Protein AF-0000000074710052 (afdb_homodimer)

Solvent-accessible surface area (backbone atoms only — not comparable to full-atom values): 16890 Å² total; per-residue (Å²): 136,83,82,76,74,74,72,73,71,73,63,73,69,76,45,70,65,58,57,48,50,53,53,49,50,52,52,34,51,54,24,40,43,52,44,39,46,54,31,47,77,71,67,27,59,35,70,26,56,68,52,35,51,52,55,58,68,70,61,66,94,43,67,52,36,36,39,37,41,51,82,60,94,60,57,70,69,56,48,53,48,50,52,51,46,52,52,49,26,54,57,65,60,34,35,31,34,27,27,72,33,33,57,46,50,38,60,52,50,66,59,62,92,83,61,78,74,62,28,52,24,39,36,35,39,74,70,59,49,90,38,85,46,42,30,57,36,49,49,52,26,55,65,57,78,60,41,78,46,89,56,126,137,84,81,73,74,73,71,73,70,73,65,74,67,77,43,72,65,57,56,48,49,52,53,48,50,52,52,34,52,54,25,42,44,52,44,40,47,53,30,48,78,70,67,30,59,35,70,26,57,66,52,35,50,52,54,57,69,71,61,65,93,42,67,52,36,34,40,35,39,50,81,62,94,59,55,70,68,56,47,53,47,50,52,51,46,51,50,48,27,54,56,67,58,33,36,30,34,27,28,70,34,33,58,48,50,37,59,52,50,67,59,62,90,86,60,79,75,62,26,50,25,39,35,34,38,75,70,60,50,89,38,83,44,43,29,56,35,49,47,51,27,52,66,58,79,58,38,77,46,89,55,125

Secondary structure (DSSP, 8-state):
---------------HHHHHHHHHHHHHHHHHHHHHHHHHHHT-EEESHHHHHHHHHHT-TTEEEEEEESS--S-HHHHHHHHHHHHHHHHTT--EEEES-HHHHHHHTT--TTS-SS--EEEEES--TTSTTHHHHHHHHH-SPPPEE---/---------------HHHHHHHHHHHHHHHHHHHHHHHHHHHT-EEESHHHHHHHHHHT-TTEEEEEEESS--S-HHHHHHHHHHHHHHHHTT--EEEES-HHHHHHHTT--TTS-SSP-EEEEES--TTSTTHHHHHHHHH-SPPPEE---

Foldseek 3Di:
DDPPPPPPPVVVCCDPVVVVVVVLVVLLVVQVLVLLAVLLVVVFKQFALVSLLVVVVVVDPFWAEKEFEDPDPDDPVRVVSSVVSVVSCVVVVRFYDYDHDQCVVVVSNVDDPPDDPRTGMMTGGHDDCVDPPNVSNSCVRNPDDDDDDDDD/DDPPPPPPCVVVCCDPVVVVVVVLVVLLVVQVLVLLAVLLVVVFKQFALVSLLVVVVVVDPFWAEKEFEDPDPDDPVRVVSSVVSVVSCVVVVRFYDYDHDQCVVVVSNVDDDPDDPRTGMMTGGHDDCVDPPNVSNSCVRNPDDDDDDDDD

Structure (mmCIF, N/CA/C/O backbone):
data_AF-0000000074710052-model_v1
#
loop_
_entity.id
_entity.type
_entity.pdbx_description
1 polymer 'Growth arrest and DNA damage-inducible protein GADD45 alpha'
#
loop_
_atom_site.group_PDB
_atom_site.id
_atom_site.type_symbol
_atom_site.label_atom_id
_atom_site.label_alt_id
_atom_site.label_comp_id
_atom_site.label_asym_id
_atom_site.label_entity_id
_atom_site.label_seq_id
_atom_site.pdbx_PDB_ins_code
_atom_site.Cartn_x
_atom_site.Cartn_y
_atom_site.Cartn_z
_atom_site.occupancy
_atom_site.B_iso_or_equiv
_atom_site.auth_seq_id
_atom_site.auth_comp_id
_atom_site.auth_asym_id
_atom_site.auth_atom_id
_atom_site.pdbx_PDB_model_num
ATOM 1 N N . MET A 1 1 ? 61.094 -22.219 17.906 1 23.53 1 MET A N 1
ATOM 2 C CA . MET A 1 1 ? 60.344 -20.969 17.984 1 23.53 1 MET A CA 1
ATOM 3 C C . MET A 1 1 ? 59.031 -21.062 17.219 1 23.53 1 MET A C 1
ATOM 5 O O . MET A 1 1 ? 59.031 -21.078 15.984 1 23.53 1 MET A O 1
ATOM 9 N N . THR A 1 2 ? 58 -21.75 17.703 1 33.03 2 THR A N 1
ATOM 10 C CA . THR A 1 2 ? 56.75 -22.297 17.141 1 33.03 2 THR A CA 1
ATOM 11 C C . THR A 1 2 ? 55.781 -21.188 16.75 1 33.03 2 THR A C 1
ATOM 13 O O . THR A 1 2 ? 55.531 -20.266 17.531 1 33.03 2 THR A O 1
ATOM 16 N N . HIS A 1 3 ? 55.75 -20.719 15.453 1 35.84 3 HIS A N 1
ATOM 17 C CA . HIS A 1 3 ? 54.875 -19.75 14.805 1 35.84 3 HIS A CA 1
ATOM 18 C C . HIS A 1 3 ? 53.406 -20 15.141 1 35.84 3 HIS A C 1
ATOM 20 O O . HIS A 1 3 ? 52.812 -20.984 14.68 1 35.84 3 HIS A O 1
ATOM 26 N N . ASP A 1 4 ? 52.938 -19.734 16.328 1 34.03 4 ASP A N 1
ATOM 27 C CA . ASP A 1 4 ? 51.562 -19.797 16.766 1 34.03 4 ASP A CA 1
ATOM 28 C C . ASP A 1 4 ? 50.656 -18.875 15.938 1 34.03 4 ASP A C 1
ATOM 30 O O . ASP A 1 4 ? 50.844 -17.641 15.961 1 34.03 4 ASP A O 1
ATOM 34 N N . GLN A 1 5 ? 50.406 -19.203 14.641 1 33.12 5 GLN A N 1
ATOM 35 C CA . GLN A 1 5 ? 49.375 -18.547 13.836 1 33.12 5 GLN A CA 1
ATOM 36 C C . GLN A 1 5 ? 48.062 -18.391 14.633 1 33.12 5 GLN A C 1
ATOM 38 O O . GLN A 1 5 ? 47.469 -19.375 15.039 1 33.12 5 GLN A O 1
ATOM 43 N N . THR A 1 6 ? 48 -17.406 15.516 1 35.12 6 THR A N 1
ATOM 44 C CA . THR A 1 6 ? 46.719 -16.953 16.078 1 35.12 6 THR A CA 1
ATOM 45 C C . THR A 1 6 ? 45.656 -16.828 14.992 1 35.12 6 THR A C 1
ATOM 47 O O . THR A 1 6 ? 45.781 -16.016 14.078 1 35.12 6 THR A O 1
ATOM 50 N N . ILE A 1 7 ? 45.156 -17.922 14.438 1 34.41 7 ILE A N 1
ATOM 51 C CA . ILE A 1 7 ? 43.906 -17.859 13.664 1 34.41 7 ILE A CA 1
ATOM 52 C C . ILE A 1 7 ? 42.906 -16.953 14.359 1 34.41 7 ILE A C 1
ATOM 54 O O . ILE A 1 7 ? 42.531 -17.188 15.508 1 34.41 7 ILE A O 1
ATOM 58 N N . GLU A 1 8 ? 43.094 -15.602 14.312 1 33.41 8 GLU A N 1
ATOM 59 C CA . GLU A 1 8 ? 42 -14.695 14.625 1 33.41 8 GLU A CA 1
ATOM 60 C C . GLU A 1 8 ? 40.688 -15.211 14.062 1 33.41 8 GLU A C 1
ATOM 62 O O . GLU A 1 8 ? 40.594 -15.5 12.867 1 33.41 8 GLU A O 1
ATOM 67 N N . ASN A 1 9 ? 40.125 -16.141 14.734 1 34.16 9 ASN A N 1
ATOM 68 C CA . ASN A 1 9 ? 38.781 -16.609 14.492 1 34.16 9 ASN A CA 1
ATOM 69 C C . ASN A 1 9 ? 37.844 -15.469 14.07 1 34.16 9 ASN A C 1
ATOM 71 O O . ASN A 1 9 ? 37.562 -14.578 14.867 1 34.16 9 ASN A O 1
ATOM 75 N N . GLU A 1 10 ? 38.094 -14.805 12.961 1 34.81 10 GLU A N 1
ATOM 76 C CA . GLU A 1 10 ? 36.969 -14.055 12.406 1 34.81 10 GLU A CA 1
ATOM 77 C C . GLU A 1 10 ? 35.656 -14.758 12.688 1 34.81 10 GLU A C 1
ATOM 79 O O . GLU A 1 10 ? 35.344 -15.781 12.07 1 34.81 10 GLU A O 1
ATOM 84 N N . THR A 1 11 ? 35.438 -15.07 13.867 1 37.38 11 THR A N 1
ATOM 85 C CA . THR A 1 11 ? 34.062 -15.477 14.203 1 37.38 11 THR A CA 1
ATOM 86 C C . THR A 1 11 ? 33.062 -14.648 13.438 1 37.38 11 THR A C 1
ATOM 88 O O . THR A 1 11 ? 33.062 -13.422 13.508 1 37.38 11 THR A O 1
ATOM 91 N N . GLU A 1 12 ? 32.844 -14.953 12.18 1 36.66 12 GLU A N 1
ATOM 92 C CA . GLU A 1 12 ? 31.688 -14.391 11.461 1 36.66 12 GLU A CA 1
ATOM 93 C C . GLU A 1 12 ? 30.531 -14.086 12.398 1 36.66 12 GLU A C 1
ATOM 95 O O . GLU A 1 12 ? 29.984 -14.992 13.023 1 36.66 12 GLU A O 1
ATOM 100 N N . GLU A 1 13 ? 30.625 -13.227 13.328 1 35.69 13 GLU A N 1
ATOM 101 C CA . GLU A 1 13 ? 29.469 -12.695 14.047 1 35.69 13 GLU A CA 1
ATOM 102 C C . GLU A 1 13 ? 28.219 -12.711 13.172 1 35.69 13 GLU A C 1
ATOM 104 O O . GLU A 1 13 ? 28.125 -11.945 12.203 1 35.69 13 GLU A O 1
ATOM 109 N N . PHE A 1 14 ? 27.844 -13.812 12.578 1 40.88 14 PHE A N 1
ATOM 110 C CA . PHE A 1 14 ? 26.453 -13.93 12.133 1 40.88 14 PHE A CA 1
ATOM 111 C C . PHE A 1 14 ? 25.562 -12.938 12.867 1 40.88 14 PHE A C 1
ATOM 113 O O . PHE A 1 14 ? 25.312 -13.094 14.062 1 40.88 14 PHE A O 1
ATOM 120 N N . HIS A 1 15 ? 25.766 -11.695 12.766 1 47.53 15 HIS A N 1
ATOM 121 C CA . HIS A 1 15 ? 25.203 -10.531 13.438 1 47.53 15 HIS A CA 1
ATOM 122 C C . HIS A 1 15 ? 23.703 -10.68 13.633 1 47.53 15 HIS A C 1
ATOM 124 O O . HIS A 1 15 ? 23.016 -11.312 12.812 1 47.53 15 HIS A O 1
ATOM 130 N N . GLY A 1 16 ? 23.25 -10.719 14.875 1 47.94 16 GLY A N 1
ATOM 131 C CA . GLY A 1 16 ? 21.906 -10.773 15.438 1 47.94 16 GLY A CA 1
ATOM 132 C C . GLY A 1 16 ? 20.844 -10.25 14.492 1 47.94 16 GLY A C 1
ATOM 133 O O . GLY A 1 16 ? 19.734 -10.789 14.445 1 47.94 16 GLY A O 1
ATOM 134 N N . GLU A 1 17 ? 21.188 -9.328 13.672 1 55.78 17 GLU A N 1
ATOM 135 C CA . GLU A 1 17 ? 20.234 -8.742 12.727 1 55.78 17 GLU A CA 1
ATOM 136 C C . GLU A 1 17 ? 20 -9.664 11.539 1 55.78 17 GLU A C 1
ATOM 138 O O . GLU A 1 17 ? 18.875 -9.789 11.062 1 55.78 17 GLU A O 1
ATOM 143 N N . GLU A 1 18 ? 21.109 -10.352 11.141 1 62 18 GLU A N 1
ATOM 144 C CA . GLU A 1 18 ? 20.969 -11.25 9.992 1 62 18 GLU A CA 1
ATOM 145 C C . GLU A 1 18 ? 20.156 -12.492 10.359 1 62 18 GLU A C 1
ATOM 147 O O . GLU A 1 18 ? 19.328 -12.945 9.578 1 62 18 GLU A O 1
ATOM 152 N N . MET A 1 19 ? 20.484 -13.055 11.516 1 67.12 19 MET A N 1
ATOM 153 C CA . MET A 1 19 ? 19.719 -14.211 11.977 1 67.12 19 MET A CA 1
ATOM 154 C C . MET A 1 19 ? 18.25 -13.836 12.203 1 67.12 19 MET A C 1
ATOM 156 O O . MET A 1 19 ? 17.359 -14.617 11.891 1 67.12 19 MET A O 1
ATOM 160 N N . GLY A 1 20 ? 18.047 -12.602 12.648 1 69.06 20 GLY A N 1
ATOM 161 C CA . GLY A 1 20 ? 16.688 -12.109 12.828 1 69.06 20 GLY A CA 1
ATOM 162 C C . GLY A 1 20 ? 15.922 -11.992 11.516 1 69.06 20 GLY A C 1
ATOM 163 O O . GLY A 1 20 ? 14.758 -12.383 11.438 1 69.06 20 GLY A O 1
ATOM 164 N N . ASP A 1 21 ? 16.672 -11.586 10.539 1 77.5 21 ASP A N 1
ATOM 165 C CA . ASP A 1 21 ? 16.062 -11.445 9.227 1 77.5 21 ASP A CA 1
ATOM 166 C C . ASP A 1 21 ? 15.727 -12.805 8.625 1 77.5 21 ASP A C 1
ATOM 168 O O . ASP A 1 21 ? 14.656 -12.992 8.039 1 77.5 21 ASP A O 1
ATOM 172 N N . MET A 1 22 ? 16.641 -13.805 8.82 1 81.38 22 MET A N 1
ATOM 173 C CA . MET A 1 22 ? 16.406 -15.141 8.281 1 81.38 22 MET A CA 1
ATOM 174 C C . MET A 1 22 ? 15.211 -15.797 8.961 1 81.38 22 MET A C 1
ATOM 176 O O . MET A 1 22 ? 14.359 -16.391 8.289 1 81.38 22 MET A O 1
ATOM 180 N N . VAL A 1 23 ? 15.125 -15.672 10.25 1 85.25 23 VAL A N 1
ATOM 181 C CA . VAL A 1 23 ? 14.023 -16.25 11.016 1 85.25 23 VAL A CA 1
ATOM 182 C C . VAL A 1 23 ? 12.703 -15.609 10.586 1 85.25 23 VAL A C 1
ATOM 184 O O . VAL A 1 23 ? 11.695 -16.297 10.43 1 85.25 23 VAL A O 1
ATOM 187 N N . GLN A 1 24 ? 12.719 -14.344 10.398 1 84.19 24 GLN A N 1
ATOM 188 C CA . GLN A 1 24 ? 11.523 -13.625 9.977 1 84.19 24 GLN A CA 1
ATOM 189 C C . GLN A 1 24 ? 11.07 -14.086 8.594 1 84.19 24 GLN A C 1
ATOM 191 O O . GLN A 1 24 ? 9.875 -14.273 8.352 1 84.19 24 GLN A O 1
ATOM 196 N N . ARG A 1 25 ? 12.016 -14.266 7.758 1 89.69 25 ARG A N 1
ATOM 197 C CA . ARG A 1 25 ? 11.672 -14.688 6.402 1 89.69 25 ARG A CA 1
ATOM 198 C C . ARG A 1 25 ? 11.094 -16.094 6.395 1 89.69 25 ARG A C 1
ATOM 200 O O . ARG A 1 25 ? 10.18 -16.391 5.621 1 89.69 25 ARG A O 1
ATOM 207 N N . LEU A 1 26 ? 11.609 -16.938 7.223 1 89.5 26 LEU A N 1
ATOM 208 C CA . LEU A 1 26 ? 11.062 -18.297 7.336 1 89.5 26 LEU A CA 1
ATOM 209 C C . LEU A 1 26 ? 9.633 -18.25 7.879 1 89.5 26 LEU A C 1
ATOM 211 O O . LEU A 1 26 ? 8.773 -19 7.422 1 89.5 26 LEU A O 1
ATOM 215 N N . LYS A 1 27 ? 9.438 -17.422 8.836 1 91.38 27 LYS A N 1
ATOM 216 C CA . LYS A 1 27 ? 8.102 -17.25 9.391 1 91.38 27 LYS A CA 1
ATOM 217 C C . LYS A 1 27 ? 7.125 -16.766 8.32 1 91.38 27 LYS A C 1
ATOM 219 O O . LYS A 1 27 ? 6 -17.266 8.234 1 91.38 27 LYS A O 1
ATOM 224 N N . VAL A 1 28 ? 7.582 -15.859 7.465 1 94.12 28 VAL A N 1
ATOM 225 C CA . VAL A 1 28 ? 6.742 -15.312 6.406 1 94.12 28 VAL A CA 1
ATOM 226 C C . VAL A 1 28 ? 6.414 -16.406 5.391 1 94.12 28 VAL A C 1
ATOM 228 O O . VAL A 1 28 ? 5.27 -16.516 4.941 1 94.12 28 VAL A O 1
ATOM 231 N N . ARG A 1 29 ? 7.383 -17.203 5.082 1 94.88 29 ARG A N 1
ATOM 232 C CA . ARG A 1 29 ? 7.172 -18.281 4.129 1 94.88 29 ARG A CA 1
ATOM 233 C C . ARG A 1 29 ? 6.102 -19.25 4.629 1 94.88 29 ARG A C 1
ATOM 235 O O . ARG A 1 29 ? 5.227 -19.656 3.865 1 94.88 29 ARG A O 1
ATOM 242 N N . ARG A 1 30 ? 6.18 -19.594 5.859 1 94.81 30 ARG A N 1
ATOM 243 C CA . ARG A 1 30 ? 5.199 -20.5 6.453 1 94.81 30 ARG A CA 1
ATOM 244 C C . ARG A 1 30 ? 3.814 -19.859 6.477 1 94.81 30 ARG A C 1
ATOM 246 O O . ARG A 1 30 ? 2.822 -20.516 6.141 1 94.81 30 ARG A O 1
ATOM 253 N N . ALA A 1 31 ? 3.781 -18.625 6.914 1 95.75 31 ALA A N 1
ATOM 254 C CA . ALA A 1 31 ? 2.518 -17.891 6.934 1 95.75 31 ALA A CA 1
ATOM 255 C C . ALA A 1 31 ? 1.911 -17.812 5.535 1 95.75 31 ALA A C 1
ATOM 257 O O . ALA A 1 31 ? 0.706 -18 5.363 1 95.75 31 ALA A O 1
ATOM 258 N N . LEU A 1 32 ? 2.793 -17.516 4.59 1 97.06 32 LEU A N 1
ATOM 259 C CA . LEU A 1 32 ? 2.34 -17.422 3.205 1 97.06 32 LEU A CA 1
ATOM 260 C C . LEU A 1 32 ? 1.748 -18.734 2.727 1 97.06 32 LEU A C 1
ATOM 262 O O . LEU A 1 32 ? 0.698 -18.75 2.08 1 97.06 32 LEU A O 1
ATOM 266 N N . GLN A 1 33 ? 2.377 -19.797 3.068 1 96.62 33 GLN A N 1
ATOM 267 C CA . GLN A 1 33 ? 1.869 -21.109 2.689 1 96.62 33 GLN A CA 1
ATOM 268 C C . GLN A 1 33 ? 0.472 -21.344 3.258 1 96.62 33 GLN A C 1
ATOM 270 O O . GLN A 1 33 ? -0.41 -21.859 2.561 1 96.62 33 GLN A O 1
ATOM 275 N N . GLU A 1 34 ? 0.309 -21.016 4.469 1 96.25 34 GLU A N 1
ATOM 276 C CA . GLU A 1 34 ? -0.994 -21.172 5.105 1 96.25 34 GLU A CA 1
ATOM 277 C C . GLU A 1 34 ? -2.043 -20.281 4.449 1 96.25 34 GLU A C 1
ATOM 279 O O . GLU A 1 34 ? -3.17 -20.719 4.203 1 96.25 34 GLU A O 1
ATOM 284 N N . VAL A 1 35 ? -1.667 -19.062 4.109 1 96.25 35 VAL A N 1
ATOM 285 C CA . VAL A 1 35 ? -2.582 -18.125 3.471 1 96.25 35 VAL A CA 1
ATOM 286 C C . VAL A 1 35 ? -3.018 -18.672 2.113 1 96.25 35 VAL A C 1
ATOM 288 O O . VAL A 1 35 ? -4.207 -18.656 1.783 1 96.25 35 VAL A O 1
ATOM 291 N N . LEU A 1 36 ? -2.041 -19.125 1.357 1 96.38 36 LEU A N 1
ATOM 292 C CA . LEU A 1 36 ? -2.352 -19.672 0.04 1 96.38 36 LEU A CA 1
ATOM 293 C C . LEU A 1 36 ? -3.27 -20.891 0.156 1 96.38 36 LEU A C 1
ATOM 295 O O . LEU A 1 36 ? -4.219 -21.031 -0.62 1 96.38 36 LEU A O 1
ATOM 299 N N . HIS A 1 37 ? -3.01 -21.719 1.112 1 95.44 37 HIS A N 1
ATOM 300 C CA . HIS A 1 37 ? -3.834 -22.891 1.331 1 95.44 37 HIS A CA 1
ATOM 301 C C . HIS A 1 37 ? -5.273 -22.516 1.649 1 95.44 37 HIS A C 1
ATOM 303 O O . HIS A 1 37 ? -6.207 -23 1.013 1 95.44 37 HIS A O 1
ATOM 309 N N . GLN A 1 38 ? -5.488 -21.672 2.58 1 94.12 38 GLN A N 1
ATOM 310 C CA . GLN A 1 38 ? -6.82 -21.234 2.988 1 94.12 38 GLN A CA 1
ATOM 311 C C . GLN A 1 38 ? -7.543 -20.531 1.842 1 94.12 38 GLN A C 1
ATOM 313 O O . GLN A 1 38 ? -8.734 -20.75 1.628 1 94.12 38 GLN A O 1
ATOM 318 N N . SER A 1 39 ? -6.816 -19.641 1.154 1 94.5 39 SER A N 1
ATOM 319 C CA . SER A 1 39 ? -7.418 -18.922 0.044 1 94.5 39 SER A CA 1
ATOM 320 C C . SER A 1 39 ? -7.844 -19.859 -1.075 1 94.5 39 SER A C 1
ATOM 322 O O . SER A 1 39 ? -8.875 -19.641 -1.719 1 94.5 39 SER A O 1
ATOM 324 N N . GLN A 1 40 ? -7.012 -20.844 -1.247 1 92.69 40 GLN A N 1
ATOM 325 C CA . GLN A 1 40 ? -7.371 -21.859 -2.24 1 92.69 40 GLN A CA 1
ATOM 326 C C . GLN A 1 40 ? -8.672 -22.562 -1.869 1 92.69 40 GLN A C 1
ATOM 328 O O . GLN A 1 40 ? -9.547 -22.734 -2.717 1 92.69 40 GLN A O 1
ATOM 333 N N . LEU A 1 41 ? -8.852 -22.969 -0.643 1 93.06 41 LEU A N 1
ATOM 334 C CA . LEU A 1 41 ? -10.047 -23.656 -0.153 1 93.06 41 LEU A CA 1
ATOM 335 C C . LEU A 1 41 ? -11.281 -22.766 -0.331 1 93.06 41 LEU A C 1
ATOM 337 O O . LEU A 1 41 ? -12.383 -23.281 -0.588 1 93.06 41 LEU A O 1
ATOM 341 N N . GLN A 1 42 ? -11.109 -21.547 -0.274 1 94.5 42 GLN A N 1
ATOM 342 C CA . GLN A 1 42 ? -12.219 -20.609 -0.333 1 94.5 42 GLN A CA 1
ATOM 343 C C . GLN A 1 42 ? -12.469 -20.125 -1.764 1 94.5 42 GLN A C 1
ATOM 345 O O . GLN A 1 42 ? -13.438 -19.422 -2.031 1 94.5 42 GLN A O 1
ATOM 350 N N . GLY A 1 43 ? -11.609 -20.391 -2.719 1 93.56 43 GLY A N 1
ATOM 351 C CA . GLY A 1 43 ? -11.727 -19.953 -4.102 1 93.56 43 GLY A CA 1
ATOM 352 C C . GLY A 1 43 ? -11.258 -18.516 -4.312 1 93.56 43 GLY A C 1
ATOM 353 O O . GLY A 1 43 ? -11.734 -17.844 -5.223 1 93.56 43 GLY A O 1
ATOM 354 N N . ASN A 1 44 ? -10.32 -18.031 -3.516 1 95.88 44 ASN A N 1
ATOM 355 C CA . ASN A 1 44 ? -9.875 -16.641 -3.547 1 95.88 44 ASN A CA 1
ATOM 356 C C . ASN A 1 44 ? -8.5 -16.516 -4.188 1 95.88 44 ASN A C 1
ATOM 358 O O . ASN A 1 44 ? -7.789 -15.531 -3.951 1 95.88 44 ASN A O 1
ATOM 362 N N . LEU A 1 45 ? -8.117 -17.484 -5.008 1 95.5 45 LEU A N 1
ATOM 363 C CA . LEU A 1 45 ? -6.852 -17.406 -5.727 1 95.5 45 LEU A CA 1
ATOM 364 C C . LEU A 1 45 ? -7.086 -17.156 -7.215 1 95.5 45 LEU A C 1
ATOM 366 O O . LEU A 1 45 ? -8 -17.734 -7.805 1 95.5 45 LEU A O 1
ATOM 370 N N . VAL A 1 46 ? -6.336 -16.297 -7.785 1 95.31 46 VAL A N 1
ATOM 371 C CA . VAL A 1 46 ? -6.223 -16.141 -9.234 1 95.31 46 VAL A CA 1
ATOM 372 C C . VAL A 1 46 ? -4.836 -16.562 -9.695 1 95.31 46 VAL A C 1
ATOM 374 O O . VAL A 1 46 ? -3.826 -16 -9.273 1 95.31 46 VAL A O 1
ATOM 377 N N . LEU A 1 47 ? -4.801 -17.547 -10.547 1 95.31 47 LEU A N 1
ATOM 378 C CA . LEU A 1 47 ? -3.529 -18.172 -10.906 1 95.31 47 LEU A CA 1
ATOM 379 C C . LEU A 1 47 ?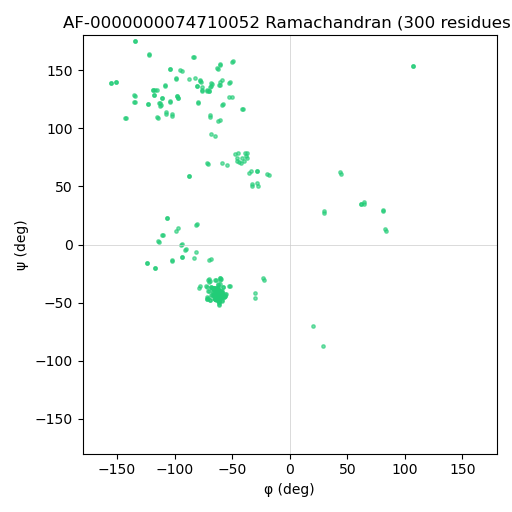 -3.166 -17.859 -12.352 1 95.31 47 LEU A C 1
ATOM 381 O O . LEU A 1 47 ? -3.965 -18.094 -13.266 1 95.31 47 LEU A O 1
ATOM 385 N N . GLY A 1 48 ? -1.916 -17.297 -12.531 1 94.19 48 GLY A N 1
ATOM 386 C CA . GLY A 1 48 ? -1.408 -17.078 -13.875 1 94.19 48 GLY A CA 1
ATOM 387 C C . GLY A 1 48 ? -1.394 -15.617 -14.281 1 94.19 48 GLY A C 1
ATOM 388 O O . GLY A 1 48 ? -2.242 -14.844 -13.836 1 94.19 48 GLY A O 1
ATOM 389 N N . VAL A 1 49 ? -0.518 -15.32 -15.156 1 94.25 49 VAL A N 1
ATOM 390 C CA . VAL A 1 49 ? -0.291 -13.938 -15.578 1 94.25 49 VAL A CA 1
ATOM 391 C C . VAL A 1 49 ? -1.508 -13.422 -16.344 1 94.25 49 VAL A C 1
ATOM 393 O O . VAL A 1 49 ? -1.99 -12.32 -16.078 1 94.25 49 VAL A O 1
ATOM 396 N N . HIS A 1 50 ? -2.033 -14.227 -17.203 1 93.62 50 HIS A N 1
ATOM 397 C CA . HIS A 1 50 ? -3.16 -13.781 -18.016 1 93.62 50 HIS A CA 1
ATOM 398 C C . HIS A 1 50 ? -4.434 -13.672 -17.188 1 93.62 50 HIS A C 1
ATOM 400 O O . HIS A 1 50 ? -5.164 -12.68 -17.297 1 93.62 50 HIS A O 1
ATOM 406 N N . GLU A 1 51 ? -4.715 -14.641 -16.422 1 94.44 51 GLU A N 1
ATOM 407 C CA . GLU A 1 51 ? -5.867 -14.617 -15.523 1 94.44 51 GLU A CA 1
ATOM 408 C C . GLU A 1 51 ? -5.781 -13.438 -14.555 1 94.44 51 GLU A C 1
ATOM 410 O O . GLU A 1 51 ? -6.781 -12.766 -14.305 1 94.44 51 GLU A O 1
ATOM 415 N N . ALA A 1 52 ? -4.566 -13.219 -14.031 1 96.19 52 ALA A N 1
ATOM 416 C CA . ALA A 1 52 ? -4.344 -12.102 -13.109 1 96.19 52 ALA A CA 1
ATOM 417 C C . ALA A 1 52 ? -4.621 -10.766 -13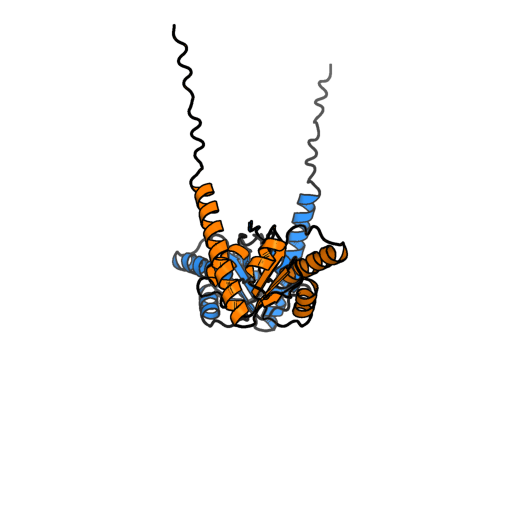.789 1 96.19 52 ALA A C 1
ATOM 419 O O . ALA A 1 52 ? -5.324 -9.914 -13.242 1 96.19 52 ALA A O 1
ATOM 420 N N . ALA A 1 53 ? -4.039 -10.578 -15 1 94.69 53 ALA A N 1
ATOM 421 C CA . ALA A 1 53 ? -4.262 -9.352 -15.758 1 94.69 53 ALA A CA 1
ATOM 422 C C . ALA A 1 53 ? -5.75 -9.109 -15.984 1 94.69 53 ALA A C 1
ATOM 424 O O . ALA A 1 53 ? -6.234 -7.988 -15.812 1 94.69 53 ALA A O 1
ATOM 425 N N . ASN A 1 54 ? -6.488 -10.102 -16.312 1 95.06 54 ASN A N 1
ATOM 426 C CA . ASN A 1 54 ? -7.93 -9.992 -16.516 1 95.06 54 ASN A CA 1
ATOM 427 C C . ASN A 1 54 ? -8.648 -9.602 -15.227 1 95.06 54 ASN A C 1
ATOM 429 O O . ASN A 1 54 ? -9.539 -8.758 -15.242 1 95.06 54 ASN A O 1
ATOM 433 N N . GLU A 1 55 ? -8.289 -10.281 -14.195 1 95.31 55 GLU A N 1
ATOM 434 C CA . GLU A 1 55 ? -8.891 -10.008 -12.898 1 95.31 55 GLU A CA 1
ATOM 435 C C . GLU A 1 55 ? -8.695 -8.547 -12.5 1 95.31 55 GLU A C 1
ATOM 437 O O . GLU A 1 55 ? -9.633 -7.891 -12.039 1 95.31 55 GLU A O 1
ATOM 442 N N . LEU A 1 56 ? -7.504 -8.047 -12.68 1 92.81 56 LEU A N 1
ATOM 443 C CA . LEU A 1 56 ? -7.188 -6.664 -12.336 1 92.81 56 LEU A CA 1
ATOM 444 C C . LEU A 1 56 ? -7.957 -5.691 -13.219 1 92.81 56 LEU A C 1
ATOM 446 O O . LEU A 1 56 ? -8.414 -4.648 -12.75 1 92.81 56 LEU A O 1
ATOM 450 N N . ALA A 1 57 ? -8.086 -6.035 -14.375 1 89.62 57 ALA A N 1
ATOM 451 C CA . ALA A 1 57 ? -8.781 -5.191 -15.336 1 89.62 57 ALA A CA 1
ATOM 452 C C . ALA A 1 57 ? -10.258 -5.035 -14.961 1 89.62 57 ALA A C 1
ATOM 454 O O . ALA A 1 57 ? -10.891 -4.039 -15.312 1 89.62 57 ALA A O 1
ATOM 455 N N . VAL A 1 58 ? -10.812 -6.102 -14.312 1 89.56 58 VAL A N 1
ATOM 456 C CA . VAL A 1 58 ? -12.203 -6.039 -13.875 1 89.56 58 VAL A CA 1
ATOM 457 C C . VAL A 1 58 ? -12.383 -4.883 -12.891 1 89.56 58 VAL A C 1
ATOM 459 O O . VAL A 1 58 ? -13.445 -4.254 -12.852 1 89.56 58 VAL A O 1
ATOM 462 N N . GLY A 1 59 ? -11.406 -4.516 -12.156 1 78.69 59 GLY A N 1
ATOM 463 C CA . GLY A 1 59 ? -11.414 -3.324 -11.328 1 78.69 59 GLY A CA 1
ATOM 464 C C . GLY A 1 59 ? -12.078 -3.539 -9.984 1 78.69 59 GLY A C 1
ATOM 465 O O . GLY A 1 59 ? -12.5 -2.578 -9.328 1 78.69 59 GLY A O 1
ATOM 466 N N . GLU A 1 60 ? -12.328 -4.738 -9.656 1 79.25 60 GLU A N 1
ATOM 467 C CA . GLU A 1 60 ? -12.859 -5.004 -8.32 1 79.25 60 GLU A CA 1
ATOM 468 C C . GLU A 1 60 ? -11.805 -4.73 -7.25 1 79.25 60 GLU A C 1
ATOM 470 O O . GLU A 1 60 ? -10.625 -5.02 -7.441 1 79.25 60 GLU A O 1
ATOM 475 N N . ASP A 1 61 ? -12.211 -4.094 -6.199 1 79.12 61 ASP A N 1
ATOM 476 C CA . ASP A 1 61 ? -11.297 -3.82 -5.094 1 79.12 61 ASP A CA 1
ATOM 477 C C . ASP A 1 61 ? -11.281 -4.977 -4.098 1 79.12 61 ASP A C 1
ATOM 479 O O . ASP A 1 61 ? -11.648 -4.809 -2.934 1 79.12 61 ASP A O 1
ATOM 483 N N . ALA A 1 62 ? -10.938 -6.09 -4.621 1 87.5 62 ALA A N 1
ATOM 484 C CA . ALA A 1 62 ? -10.953 -7.285 -3.781 1 87.5 62 ALA A CA 1
ATOM 485 C C . ALA A 1 62 ? -9.555 -7.871 -3.637 1 87.5 62 ALA A C 1
ATOM 487 O O . ALA A 1 62 ? -9.305 -8.68 -2.74 1 87.5 62 ALA A O 1
ATOM 488 N N . ILE A 1 63 ? -8.656 -7.512 -4.566 1 92.88 63 ILE A N 1
ATOM 489 C CA . ILE A 1 63 ? -7.297 -8.047 -4.551 1 92.88 63 ILE A CA 1
ATOM 490 C C . ILE A 1 63 ? -6.512 -7.438 -3.393 1 92.88 63 ILE A C 1
ATOM 492 O O . ILE A 1 63 ? -6.52 -6.223 -3.201 1 92.88 63 ILE A O 1
ATOM 496 N N . ARG A 1 64 ? -5.816 -8.344 -2.625 1 90.38 64 ARG A N 1
ATOM 497 C CA . ARG A 1 64 ? -5.168 -7.875 -1.405 1 90.38 64 ARG A CA 1
ATOM 498 C C . ARG A 1 64 ? -3.68 -8.203 -1.416 1 90.38 64 ARG A C 1
ATOM 500 O O . ARG A 1 64 ? -2.912 -7.645 -0.627 1 90.38 64 ARG A O 1
ATOM 507 N N . LEU A 1 65 ? -3.281 -9.07 -2.273 1 94.12 65 LEU A N 1
ATOM 508 C CA . LEU A 1 65 ? -1.888 -9.492 -2.348 1 94.12 65 LEU A CA 1
ATOM 509 C C . LEU A 1 65 ? -1.548 -10 -3.746 1 94.12 65 LEU A C 1
ATOM 511 O O . LEU A 1 65 ? -2.332 -10.734 -4.352 1 94.12 65 LEU A O 1
ATOM 515 N N . CYS A 1 66 ? -0.417 -9.648 -4.195 1 97 66 CYS A N 1
ATOM 516 C CA . CYS A 1 66 ? 0.12 -10.125 -5.465 1 97 66 CYS A CA 1
ATOM 517 C C . CYS A 1 66 ? 1.472 -10.805 -5.266 1 97 66 CYS A C 1
ATOM 519 O O . CYS A 1 66 ? 2.396 -10.203 -4.715 1 97 66 CYS A O 1
ATOM 521 N N . LEU A 1 67 ? 1.561 -12.039 -5.645 1 97.56 67 LEU A N 1
ATOM 522 C CA . LEU A 1 67 ? 2.846 -12.719 -5.766 1 97.56 67 LEU A CA 1
ATOM 523 C C . LEU A 1 67 ? 3.334 -12.703 -7.211 1 97.56 67 LEU A C 1
ATOM 525 O O . LEU A 1 67 ? 2.621 -13.148 -8.117 1 97.56 67 LEU A O 1
ATOM 529 N N . LEU A 1 68 ? 4.535 -12.227 -7.418 1 96.38 68 LEU A N 1
ATOM 530 C CA . LEU A 1 68 ? 5.059 -12.039 -8.766 1 96.38 68 LEU A CA 1
ATOM 531 C C . LEU A 1 68 ? 6.488 -12.555 -8.867 1 96.38 68 LEU A C 1
ATOM 533 O O . LEU A 1 68 ? 7.344 -12.203 -8.055 1 96.38 68 LEU A O 1
ATOM 537 N N . VAL A 1 69 ? 6.742 -13.375 -9.828 1 95.19 69 VAL A N 1
ATOM 538 C CA . VAL A 1 69 ? 8.086 -13.906 -10.023 1 95.19 69 VAL A CA 1
ATOM 539 C C . VAL A 1 69 ? 9.016 -12.797 -10.508 1 95.19 69 VAL A C 1
ATOM 541 O O . VAL A 1 69 ? 8.672 -12.039 -11.414 1 95.19 69 VAL A O 1
ATOM 544 N N . GLU A 1 70 ? 10.062 -12.82 -9.82 1 90.19 70 GLU A N 1
ATOM 545 C CA . GLU A 1 70 ? 11.078 -11.844 -10.219 1 90.19 70 GLU A CA 1
ATOM 546 C C . GLU A 1 70 ? 11.812 -12.297 -11.477 1 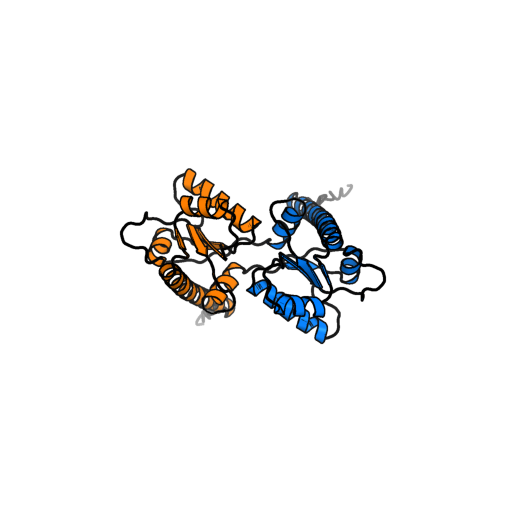90.19 70 GLU A C 1
ATOM 548 O O . GLU A 1 70 ? 12.258 -13.445 -11.562 1 90.19 70 GLU A O 1
ATOM 553 N N . ASN A 1 71 ? 11.945 -11.398 -12.414 1 86.06 71 ASN A N 1
ATOM 554 C CA . ASN A 1 71 ? 12.664 -11.664 -13.656 1 86.06 71 ASN A CA 1
ATOM 555 C C . ASN A 1 71 ? 12.297 -13.031 -14.234 1 86.06 71 ASN A C 1
ATOM 557 O O . ASN A 1 71 ? 13.148 -13.906 -14.352 1 86.06 71 ASN A O 1
ATOM 561 N N . PRO A 1 72 ? 11.016 -13.227 -14.586 1 88.5 72 PRO A N 1
ATOM 562 C CA . PRO A 1 72 ? 10.594 -14.531 -15.102 1 88.5 72 PRO A CA 1
ATOM 563 C C . PRO A 1 72 ? 11.367 -14.953 -16.359 1 88.5 72 PRO A C 1
ATOM 565 O O . PRO A 1 72 ?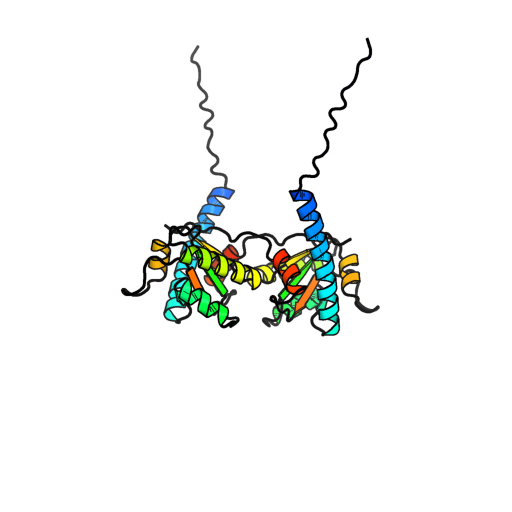 11.578 -14.133 -17.25 1 88.5 72 PRO A O 1
ATOM 568 N N . HIS A 1 73 ? 12.055 -16.078 -16.297 1 84.38 73 HIS A N 1
ATOM 569 C CA . HIS A 1 73 ? 12.641 -16.688 -17.5 1 84.38 73 HIS A CA 1
ATOM 570 C C . HIS A 1 73 ? 11.555 -17.281 -18.391 1 84.38 73 HIS A C 1
ATOM 572 O O . HIS A 1 73 ? 11.383 -18.5 -18.422 1 84.38 73 HIS A O 1
ATOM 578 N N . ALA A 1 74 ? 10.789 -16.438 -18.984 1 85.31 74 ALA A N 1
ATOM 579 C CA . ALA A 1 74 ? 9.633 -16.812 -19.781 1 85.31 74 ALA A CA 1
ATOM 580 C C . ALA A 1 74 ? 9.594 -16.047 -21.094 1 85.31 74 ALA A C 1
ATOM 582 O O . ALA A 1 74 ? 10.516 -15.281 -21.406 1 85.31 74 ALA A O 1
ATOM 583 N N . ASP A 1 75 ? 8.68 -16.344 -21.922 1 88.38 75 ASP A N 1
ATOM 584 C CA . ASP A 1 75 ? 8.539 -15.656 -23.188 1 88.38 75 ASP A CA 1
ATOM 585 C C . ASP A 1 75 ? 8.281 -14.164 -22.984 1 88.38 75 ASP A C 1
ATOM 587 O O . ASP A 1 75 ? 7.867 -13.75 -21.906 1 88.38 75 ASP A O 1
ATOM 591 N N . PRO A 1 76 ? 8.664 -13.383 -24.016 1 91.69 76 PRO A N 1
ATOM 592 C CA . PRO A 1 76 ? 8.523 -11.93 -23.922 1 91.69 76 PRO A CA 1
ATOM 593 C C . PRO A 1 76 ? 7.113 -11.5 -23.516 1 91.69 76 PRO A C 1
ATOM 595 O O . PRO A 1 76 ? 6.945 -10.5 -22.812 1 91.69 76 PRO A O 1
ATOM 598 N N . GLY A 1 77 ? 6.105 -12.227 -23.984 1 90.75 77 GLY A N 1
ATOM 599 C CA . GLY A 1 77 ? 4.734 -11.898 -23.625 1 90.75 77 GLY A CA 1
ATOM 600 C C . GLY A 1 77 ? 4.477 -11.969 -22.141 1 90.75 77 GLY A C 1
ATOM 601 O O . GLY A 1 77 ? 3.859 -11.07 -21.562 1 90.75 77 GLY A O 1
ATOM 602 N N . ILE A 1 78 ? 5.012 -13.031 -21.516 1 91.56 78 ILE A N 1
ATOM 603 C CA . ILE A 1 78 ? 4.863 -13.211 -20.062 1 91.56 78 ILE A CA 1
ATOM 604 C C . ILE A 1 78 ? 5.605 -12.102 -19.328 1 91.56 78 ILE A C 1
ATOM 606 O O . ILE A 1 78 ? 5.086 -11.531 -18.375 1 91.56 78 ILE A O 1
ATOM 610 N N . GLN A 1 79 ? 6.73 -11.727 -19.828 1 92.56 79 GLN A N 1
ATOM 611 C CA . GLN A 1 79 ? 7.527 -10.664 -19.203 1 92.56 79 GLN A CA 1
ATOM 612 C C . GLN A 1 79 ? 6.789 -9.336 -19.25 1 92.56 79 GLN A C 1
ATOM 614 O O . GLN A 1 79 ? 6.742 -8.617 -18.234 1 92.56 79 GLN A O 1
ATOM 619 N N . VAL A 1 80 ? 6.254 -8.977 -20.359 1 92.5 80 VAL A N 1
ATOM 620 C CA . VAL A 1 80 ? 5.508 -7.738 -20.516 1 92.5 80 VAL A CA 1
ATOM 621 C C . VAL A 1 80 ? 4.305 -7.73 -19.578 1 92.5 80 VAL A C 1
ATOM 623 O O . VAL A 1 80 ? 4.043 -6.73 -18.906 1 92.5 80 VAL A O 1
ATOM 626 N N . HIS A 1 81 ? 3.631 -8.852 -19.484 1 94.31 81 HIS A N 1
ATOM 627 C CA . HIS A 1 81 ? 2.453 -8.914 -18.625 1 94.31 81 HIS A CA 1
ATOM 628 C C . HIS A 1 81 ? 2.834 -8.789 -17.156 1 94.31 81 HIS A C 1
ATOM 630 O O . HIS A 1 81 ? 2.129 -8.133 -16.391 1 94.31 81 HIS A O 1
ATOM 636 N N . CYS A 1 82 ? 3.895 -9.359 -16.828 1 94.75 82 CYS A N 1
ATOM 637 C CA . CYS A 1 82 ? 4.359 -9.211 -15.445 1 94.75 82 CYS A CA 1
ATOM 638 C C . CYS A 1 82 ? 4.621 -7.75 -15.109 1 94.75 82 CYS A C 1
ATOM 640 O O . CYS A 1 82 ? 4.254 -7.277 -14.031 1 94.75 82 CYS A O 1
ATOM 642 N N . ARG A 1 83 ? 5.211 -7.059 -16.047 1 90.94 83 ARG A N 1
ATOM 643 C CA . ARG A 1 83 ? 5.469 -5.637 -15.836 1 90.94 83 ARG A CA 1
ATOM 644 C C . ARG A 1 83 ? 4.168 -4.855 -15.703 1 90.94 83 ARG A C 1
ATOM 646 O O . ARG A 1 83 ? 4.051 -3.973 -14.844 1 90.94 83 ARG A O 1
ATOM 653 N N . LEU A 1 84 ? 3.184 -5.176 -16.438 1 90.81 84 LEU A N 1
ATOM 654 C CA . LEU A 1 84 ? 1.879 -4.523 -16.406 1 90.81 84 LEU A CA 1
ATOM 655 C C . LEU A 1 84 ? 1.186 -4.781 -15.07 1 90.81 84 LEU A C 1
ATOM 657 O O . LEU A 1 84 ? 0.62 -3.865 -14.469 1 90.81 84 LEU A O 1
ATOM 661 N N . ILE A 1 85 ? 1.26 -5.973 -14.656 1 94.56 85 ILE A N 1
ATOM 662 C CA . ILE A 1 85 ? 0.64 -6.359 -13.398 1 94.56 85 ILE A CA 1
ATOM 663 C C . ILE A 1 85 ? 1.311 -5.613 -12.242 1 94.56 85 ILE A C 1
ATOM 665 O O . ILE A 1 85 ? 0.631 -5.043 -11.383 1 94.56 85 ILE A O 1
ATOM 669 N N . GLU A 1 86 ? 2.607 -5.602 -12.258 1 90.38 86 GLU A N 1
ATOM 670 C CA . GLU A 1 86 ? 3.35 -4.883 -11.227 1 90.38 86 GLU A CA 1
ATOM 671 C C . GLU A 1 86 ? 2.994 -3.398 -11.219 1 90.38 86 GLU A C 1
ATOM 673 O O . GLU A 1 86 ? 2.781 -2.809 -10.156 1 90.38 86 GLU A O 1
ATOM 678 N N . ALA A 1 87 ? 2.957 -2.805 -12.383 1 84.12 87 ALA A N 1
ATOM 679 C CA . ALA A 1 87 ? 2.574 -1.4 -12.508 1 84.12 87 ALA A CA 1
ATOM 680 C C . ALA A 1 87 ? 1.17 -1.164 -11.961 1 84.12 87 ALA A C 1
ATOM 682 O O . ALA A 1 87 ? 0.934 -0.192 -11.234 1 84.12 87 ALA A O 1
ATOM 683 N N . TYR A 1 88 ? 0.266 -2.051 -12.266 1 84.94 88 TYR A N 1
ATOM 684 C CA . TYR A 1 88 ? -1.102 -1.944 -11.773 1 84.94 88 TYR A CA 1
ATOM 685 C C . TYR A 1 88 ? -1.136 -2.002 -10.25 1 84.94 88 TYR A C 1
ATOM 687 O O . TYR A 1 88 ? -1.787 -1.176 -9.609 1 84.94 88 TYR A O 1
ATOM 695 N N . CYS A 1 89 ? -0.431 -2.969 -9.648 1 87.88 89 CYS A N 1
ATOM 696 C CA . CYS A 1 89 ? -0.38 -3.129 -8.195 1 87.88 89 CYS A CA 1
ATOM 697 C C . CYS A 1 89 ? 0.179 -1.88 -7.531 1 87.88 89 CYS A C 1
ATOM 699 O O . CYS A 1 89 ? -0.319 -1.455 -6.484 1 87.88 89 CYS A O 1
ATOM 701 N N . TRP A 1 90 ? 1.205 -1.365 -8.141 1 79.75 90 TRP A N 1
ATOM 702 C CA . TRP A 1 90 ? 1.792 -0.129 -7.637 1 79.75 90 TRP A CA 1
ATOM 703 C C . TRP A 1 90 ? 0.781 1.012 -7.68 1 79.75 90 TRP A C 1
ATOM 705 O O . TRP A 1 90 ? 0.645 1.764 -6.711 1 79.75 90 TRP A O 1
ATOM 715 N N . GLU A 1 91 ? 0.008 1.054 -8.727 1 73.88 91 GLU A N 1
ATOM 716 C CA . GLU A 1 91 ? -0.969 2.123 -8.914 1 73.88 91 GLU A CA 1
ATOM 717 C C . GLU A 1 91 ? -2.125 1.989 -7.926 1 73.88 91 GLU A C 1
ATOM 719 O O . GLU A 1 91 ? -2.691 2.992 -7.484 1 73.88 9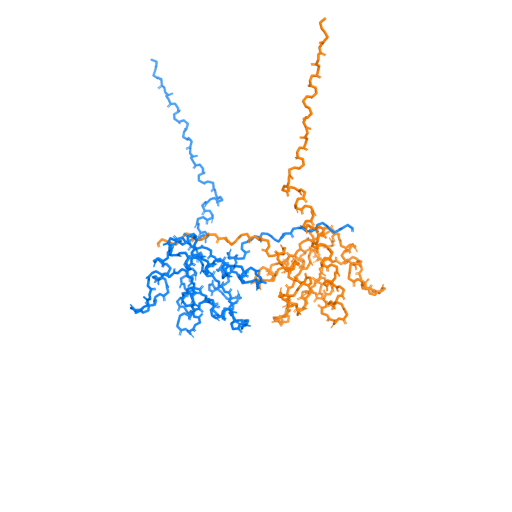1 GLU A O 1
ATOM 724 N N . TRP A 1 92 ? -2.424 0.83 -7.566 1 75.5 92 TRP A N 1
ATOM 725 C CA . TRP A 1 92 ? -3.609 0.6 -6.746 1 75.5 92 TRP A CA 1
ATOM 726 C C . TRP A 1 92 ? -3.223 0.169 -5.336 1 75.5 92 TRP A C 1
ATOM 728 O O . TRP A 1 92 ? -4.066 -0.308 -4.574 1 75.5 92 TRP A O 1
ATOM 738 N N . ALA A 1 93 ? -2.021 0.219 -5.016 1 76.31 93 ALA A N 1
ATOM 739 C CA . ALA A 1 93 ? -1.479 -0.041 -3.684 1 76.31 93 ALA A CA 1
ATOM 740 C C . ALA A 1 93 ? -1.773 -1.472 -3.24 1 76.31 93 ALA A C 1
ATOM 742 O O . ALA A 1 93 ? -2.139 -1.708 -2.086 1 76.31 93 ALA A O 1
ATOM 743 N N . ILE A 1 94 ? -1.751 -2.34 -4.152 1 86.81 94 ILE A N 1
ATOM 744 C CA . ILE A 1 94 ? -1.797 -3.762 -3.836 1 86.81 94 ILE A CA 1
ATOM 745 C C . ILE A 1 94 ? -0.412 -4.238 -3.404 1 86.81 94 ILE A C 1
ATOM 747 O O . ILE A 1 94 ? 0.556 -4.117 -4.16 1 86.81 94 ILE A O 1
ATOM 751 N N . PRO A 1 95 ? -0.265 -4.777 -2.252 1 88.5 95 PRO A N 1
ATOM 752 C CA . PRO A 1 95 ? 1.045 -5.273 -1.821 1 88.5 95 PRO A CA 1
ATOM 753 C C . PRO A 1 95 ? 1.586 -6.375 -2.727 1 88.5 95 PRO A C 1
ATOM 755 O O . PRO A 1 95 ? 0.839 -7.273 -3.125 1 88.5 95 PRO A O 1
ATOM 758 N N . VAL A 1 96 ? 2.887 -6.246 -3.018 1 92.06 96 VAL A N 1
ATOM 759 C CA . VAL A 1 96 ? 3.549 -7.211 -3.889 1 92.06 96 VAL A CA 1
ATOM 760 C C . VAL A 1 96 ? 4.676 -7.906 -3.129 1 92.06 96 VAL A C 1
ATOM 762 O O . VAL A 1 96 ? 5.43 -7.262 -2.398 1 92.06 96 VAL A O 1
ATOM 765 N N . ILE A 1 97 ? 4.699 -9.195 -3.264 1 93.81 97 ILE A N 1
ATOM 766 C CA . ILE A 1 97 ? 5.891 -9.945 -2.879 1 93.81 97 ILE A CA 1
ATOM 767 C C . ILE A 1 97 ? 6.527 -10.57 -4.117 1 93.81 97 ILE A C 1
ATOM 769 O O . ILE A 1 97 ? 5.871 -11.312 -4.852 1 93.81 97 ILE A O 1
ATOM 773 N N . LYS A 1 98 ? 7.742 -10.227 -4.328 1 94.75 98 LYS A N 1
ATOM 774 C CA . LYS A 1 98 ? 8.5 -10.875 -5.398 1 94.75 98 LYS A CA 1
ATOM 775 C C . LYS A 1 98 ? 9.031 -12.227 -4.953 1 94.75 98 LYS A C 1
ATOM 777 O O . LYS A 1 98 ? 9.5 -12.383 -3.82 1 94.75 98 LYS A O 1
ATOM 782 N N . VAL A 1 99 ? 8.891 -13.203 -5.848 1 95.94 99 VAL A N 1
ATOM 783 C CA . VAL A 1 99 ? 9.43 -14.531 -5.582 1 95.94 99 VAL A CA 1
ATOM 784 C C . VAL A 1 99 ? 10.414 -14.922 -6.68 1 95.94 99 VAL A C 1
ATOM 786 O O . VAL A 1 99 ? 10.391 -14.359 -7.773 1 95.94 99 VAL A O 1
ATOM 789 N N . ASN A 1 100 ? 11.211 -15.953 -6.359 1 92.88 100 ASN A N 1
ATOM 790 C CA . ASN A 1 100 ? 12.312 -16.219 -7.273 1 92.88 100 ASN A CA 1
ATOM 791 C C . ASN A 1 100 ? 12.156 -17.562 -7.973 1 92.88 100 ASN A C 1
ATOM 793 O O . ASN A 1 100 ? 13.047 -18 -8.695 1 92.88 100 ASN A O 1
ATOM 797 N N . ASN A 1 101 ? 11.055 -18.281 -7.73 1 93.62 101 ASN A N 1
ATOM 798 C CA . ASN A 1 101 ? 10.883 -19.625 -8.266 1 93.62 101 ASN A CA 1
ATOM 799 C C . ASN A 1 101 ? 9.43 -19.891 -8.672 1 93.62 101 ASN A C 1
ATOM 801 O O . ASN A 1 101 ? 8.578 -20.125 -7.816 1 93.62 101 ASN A O 1
ATOM 805 N N . SER A 1 102 ? 9.234 -19.953 -10.039 1 93.25 102 SER A N 1
ATOM 806 C CA . SER A 1 102 ? 7.879 -20.094 -10.57 1 93.25 102 SER A CA 1
ATOM 807 C C . SER A 1 102 ? 7.328 -21.5 -10.328 1 93.25 102 SER A C 1
ATOM 809 O O . SER A 1 102 ? 6.129 -21.672 -10.117 1 93.25 102 SER A O 1
ATOM 811 N N . ARG A 1 103 ? 8.219 -22.5 -10.414 1 91.75 103 ARG A N 1
ATOM 812 C CA . ARG A 1 103 ? 7.801 -23.859 -10.148 1 91.75 103 ARG A CA 1
ATOM 813 C C . ARG A 1 103 ? 7.383 -24.031 -8.695 1 91.75 103 ARG A C 1
ATOM 815 O O . ARG A 1 103 ? 6.348 -24.641 -8.406 1 91.75 103 ARG A O 1
ATOM 822 N N . LYS A 1 104 ? 8.18 -23.531 -7.84 1 93.06 104 LYS A N 1
ATOM 823 C CA . LYS A 1 104 ? 7.859 -23.625 -6.418 1 93.06 104 LYS A CA 1
ATOM 824 C C . LYS A 1 104 ? 6.578 -22.859 -6.086 1 93.06 104 LYS A C 1
ATOM 826 O O . LYS A 1 104 ? 5.785 -23.297 -5.254 1 93.06 104 LYS A O 1
ATOM 831 N N . LEU A 1 105 ? 6.398 -21.703 -6.691 1 94.44 105 LEU A N 1
ATOM 832 C CA . LEU A 1 105 ? 5.156 -20.953 -6.504 1 94.44 105 LEU A CA 1
ATOM 833 C C . LEU A 1 105 ? 3.951 -21.812 -6.891 1 94.44 105 LEU A C 1
ATOM 835 O O . LEU A 1 105 ? 2.953 -21.844 -6.168 1 94.44 105 LEU A O 1
ATOM 839 N N . TRP A 1 106 ? 4.09 -22.453 -7.957 1 93.5 106 TRP A N 1
ATOM 840 C CA . TRP A 1 106 ? 3.041 -23.375 -8.391 1 93.5 106 TRP A CA 1
ATOM 841 C C . TRP A 1 106 ? 2.787 -24.453 -7.34 1 93.5 106 TRP A C 1
ATOM 843 O O . TRP A 1 106 ? 1.638 -24.719 -6.977 1 93.5 106 TRP A O 1
ATOM 853 N N . GLU A 1 107 ? 3.799 -25.047 -6.871 1 92.25 107 GLU A N 1
ATOM 854 C CA . GLU A 1 107 ? 3.688 -26.109 -5.867 1 92.25 107 GLU A CA 1
ATOM 855 C C . GLU A 1 107 ? 2.963 -25.609 -4.621 1 92.25 107 GLU A C 1
ATOM 857 O O . GLU A 1 107 ? 2.191 -26.344 -4.004 1 92.25 107 GLU A O 1
ATOM 862 N N . MET A 1 108 ? 3.189 -24.375 -4.266 1 93.38 108 MET A N 1
ATOM 863 C CA . MET A 1 108 ? 2.629 -23.797 -3.051 1 93.38 108 MET A CA 1
ATOM 864 C C . MET A 1 108 ? 1.119 -23.609 -3.178 1 93.38 108 MET A C 1
ATOM 866 O O . MET A 1 108 ? 0.418 -23.484 -2.174 1 93.38 108 MET A O 1
ATOM 870 N N . THR A 1 109 ? 0.599 -23.391 -4.289 1 93 109 THR A N 1
ATOM 871 C CA . THR A 1 109 ? -0.836 -23.203 -4.465 1 93 109 THR A CA 1
ATOM 872 C C . THR A 1 109 ? -1.56 -24.547 -4.512 1 93 109 THR A C 1
ATOM 874 O O . THR A 1 109 ? -2.791 -24.594 -4.547 1 93 109 THR A O 1
ATOM 877 N N . GLU A 1 110 ? -0.925 -25.578 -4.074 1 77 110 GLU A N 1
ATOM 878 C CA . GLU A 1 110 ? -1.49 -26.922 -4.035 1 77 110 GLU A CA 1
ATOM 879 C C . GLU A 1 110 ? -2.508 -27.125 -5.152 1 77 110 GLU A C 1
ATOM 881 O O . GLU A 1 110 ? -3.582 -27.688 -4.926 1 77 110 GLU A O 1
ATOM 886 N N . HIS A 1 111 ? -2.264 -26.328 -6.227 1 66.25 111 HIS A N 1
ATOM 887 C CA . HIS A 1 111 ? -3.25 -26.5 -7.289 1 66.25 111 HIS A CA 1
ATOM 888 C C . HIS A 1 111 ? -3.254 -27.938 -7.809 1 66.25 111 HIS A C 1
ATOM 890 O O . HIS A 1 111 ? -2.24 -28.641 -7.723 1 66.25 111 HIS A O 1
ATOM 896 N N . GLN A 1 112 ? -4.414 -28.281 -8 1 59 112 GLN A N 1
ATOM 897 C CA . GLN A 1 112 ? -4.68 -29.594 -8.578 1 59 112 GLN A CA 1
ATOM 898 C C . GLN A 1 112 ? -3.824 -29.828 -9.82 1 59 112 GLN A C 1
ATOM 900 O O . GLN A 1 112 ? -3.369 -28.875 -10.453 1 59 112 GLN A O 1
ATOM 905 N N . GLU A 1 113 ? -3.648 -31.016 -10.133 1 57.91 113 GLU A N 1
ATOM 906 C CA . GLU A 1 113 ? -2.928 -31.688 -11.203 1 57.91 113 GLU A CA 1
ATOM 907 C C . GLU A 1 113 ? -2.891 -30.828 -12.469 1 57.91 113 GLU A C 1
ATOM 909 O O . GLU A 1 113 ? -1.997 -30.984 -13.305 1 57.91 113 GLU A O 1
ATOM 914 N N . THR A 1 114 ? -3.994 -30.156 -12.867 1 55.56 114 THR A N 1
ATOM 915 C CA . THR A 1 114 ? -4.184 -29.781 -14.266 1 55.56 114 THR A CA 1
ATOM 916 C C . THR A 1 114 ? -3.775 -28.328 -14.492 1 55.56 114 THR A C 1
ATOM 918 O O . THR A 1 114 ? -3.994 -27.781 -15.578 1 55.56 114 THR A O 1
ATOM 921 N N . LEU A 1 115 ? -3.094 -27.719 -13.492 1 61.22 115 LEU A N 1
ATOM 922 C CA . LEU A 1 115 ? -2.822 -26.328 -13.836 1 61.22 115 LEU A CA 1
ATOM 923 C C . LEU A 1 115 ? -1.447 -26.188 -14.477 1 61.22 115 LEU A C 1
ATOM 925 O O . LEU A 1 115 ? -0.574 -27.031 -14.281 1 61.22 115 LEU A O 1
ATOM 929 N N . ARG A 1 116 ? -1.346 -25.156 -15.414 1 69.75 116 ARG A N 1
ATOM 930 C CA . ARG A 1 116 ? -0.154 -24.859 -16.203 1 69.75 116 ARG A CA 1
ATOM 931 C C . ARG A 1 116 ? 1.015 -24.469 -15.312 1 69.75 116 ARG A C 1
ATOM 933 O O . ARG A 1 116 ? 0.864 -23.625 -14.422 1 69.75 116 ARG A O 1
ATOM 940 N N . GLU A 1 117 ? 1.95 -25.203 -15.109 1 80.5 117 GLU A N 1
ATOM 941 C CA . GLU A 1 117 ? 3.281 -24.875 -14.602 1 80.5 117 GLU A CA 1
ATOM 942 C C . GLU A 1 117 ? 4.18 -24.359 -15.719 1 80.5 117 GLU A C 1
ATOM 944 O O . GLU A 1 117 ? 4.039 -24.75 -16.875 1 80.5 117 GLU A O 1
ATOM 949 N N . PRO A 1 118 ? 4.949 -23.453 -15.359 1 89.19 118 PRO A N 1
ATOM 950 C CA . PRO A 1 118 ? 5.188 -22.75 -14.094 1 89.19 118 PRO A CA 1
ATOM 951 C C . PRO A 1 118 ? 4.215 -21.609 -13.867 1 89.19 118 PRO A C 1
ATOM 953 O O . PRO A 1 118 ? 3.514 -21.188 -14.797 1 89.19 118 PRO A O 1
ATOM 956 N N . LEU A 1 119 ? 4.051 -21.109 -12.633 1 93.38 119 LEU A N 1
ATOM 957 C CA . LEU A 1 119 ? 3.199 -19.984 -12.289 1 93.38 119 LEU A CA 1
ATOM 958 C C . LEU A 1 119 ? 4.035 -18.734 -12.031 1 93.38 119 LEU A C 1
ATOM 960 O O . LEU A 1 119 ? 4.93 -18.75 -11.18 1 93.38 119 LEU A O 1
ATOM 964 N N . HIS A 1 120 ? 3.746 -17.656 -12.781 1 95.56 120 HIS A N 1
ATOM 965 C CA . HIS A 1 120 ? 4.531 -16.438 -12.664 1 95.56 120 HIS A CA 1
ATOM 966 C C . HIS A 1 120 ? 3.797 -15.383 -11.836 1 95.56 120 HIS A C 1
ATOM 968 O O . HIS A 1 120 ? 4.398 -14.398 -11.398 1 95.56 120 HIS A O 1
ATOM 974 N N . CYS A 1 121 ? 2.562 -15.57 -11.602 1 96.75 121 CYS A N 1
ATOM 975 C CA . CYS A 1 121 ? 1.779 -14.625 -10.812 1 96.75 121 CYS A CA 1
ATOM 976 C C . CYS A 1 121 ? 0.645 -15.328 -10.086 1 96.75 121 CYS A C 1
ATOM 978 O O . CYS A 1 121 ? -0.019 -16.203 -10.648 1 96.75 121 CYS A O 1
ATOM 980 N N . VAL A 1 122 ? 0.362 -14.969 -8.859 1 96.75 122 VAL A N 1
ATOM 981 C CA . VAL A 1 122 ? -0.788 -15.383 -8.062 1 96.75 122 VAL A CA 1
ATOM 982 C C . VAL A 1 122 ? -1.394 -14.172 -7.359 1 96.75 122 VAL A C 1
ATOM 984 O O . VAL A 1 122 ? -0.689 -13.43 -6.668 1 96.75 122 VAL A O 1
ATOM 987 N N . LEU A 1 123 ? -2.65 -13.945 -7.605 1 97.19 123 LEU A N 1
ATOM 988 C CA . LEU A 1 123 ? -3.379 -12.945 -6.836 1 97.19 123 LEU A CA 1
ATOM 989 C C . LEU A 1 123 ? -4.199 -13.594 -5.727 1 97.19 123 LEU A C 1
ATOM 991 O O . LEU A 1 123 ? -4.793 -14.656 -5.934 1 97.19 123 LEU A O 1
ATOM 995 N N . VAL A 1 124 ? -4.277 -12.945 -4.582 1 96.81 124 VAL A N 1
ATOM 996 C CA . VAL A 1 124 ? -5.094 -13.406 -3.461 1 96.81 124 VAL A CA 1
ATOM 997 C C . VAL A 1 124 ? -6.172 -12.367 -3.15 1 96.81 124 VAL A C 1
ATOM 999 O O . VAL A 1 124 ? -5.879 -11.18 -3.018 1 96.81 124 VAL A O 1
ATOM 1002 N N . LYS A 1 125 ? -7.352 -12.82 -3.076 1 94.88 125 LYS A N 1
ATOM 1003 C CA . LYS A 1 125 ? -8.508 -11.969 -2.846 1 94.88 125 LYS A CA 1
ATOM 1004 C C . LYS A 1 125 ? -9.008 -12.094 -1.41 1 94.88 125 LYS A C 1
ATOM 1006 O O . LYS A 1 125 ? -8.805 -13.117 -0.764 1 94.88 125 LYS A O 1
ATOM 1011 N N . ASN A 1 126 ? -9.586 -11 -0.966 1 91.38 126 ASN A N 1
ATOM 1012 C CA . ASN A 1 126 ? -10.469 -11.008 0.193 1 91.38 126 ASN A CA 1
ATOM 1013 C C . ASN A 1 126 ? -9.727 -11.383 1.469 1 91.38 126 ASN A C 1
ATOM 1015 O O . ASN A 1 126 ? -10.242 -12.133 2.299 1 91.38 126 ASN A O 1
ATOM 1019 N N . LEU A 1 127 ? -8.484 -10.992 1.629 1 89.25 127 LEU A N 1
ATOM 1020 C CA . LEU A 1 127 ? -7.73 -11.172 2.865 1 89.25 127 LEU A CA 1
ATOM 1021 C C . LEU A 1 127 ? -8.148 -10.148 3.914 1 89.25 127 LEU A C 1
ATOM 1023 O O . LEU A 1 127 ? -8.398 -8.984 3.588 1 89.25 127 LEU A O 1
ATOM 1027 N N . VAL A 1 128 ? -8.234 -10.648 5.16 1 79.38 128 VAL A N 1
ATOM 1028 C CA . VAL A 1 128 ? -8.469 -9.773 6.301 1 79.38 128 VAL A CA 1
ATOM 1029 C C . VAL A 1 128 ? -7.164 -9.531 7.051 1 79.38 128 VAL A C 1
ATOM 1031 O O . VAL A 1 128 ? -6.637 -10.438 7.699 1 79.38 128 VAL A O 1
ATOM 1034 N N . ALA A 1 129 ? -6.617 -8.32 7.043 1 77.25 129 ALA A N 1
ATOM 1035 C CA . ALA A 1 129 ? -5.258 -7.965 7.453 1 77.25 129 ALA A CA 1
ATOM 1036 C C . ALA A 1 129 ? -5.09 -8.094 8.961 1 77.25 129 ALA A C 1
ATOM 1038 O O . ALA A 1 129 ? -3.977 -8.289 9.453 1 77.25 129 ALA A O 1
ATOM 1039 N N . GLU A 1 130 ? -6.184 -8.227 9.727 1 72.69 130 GLU A N 1
ATOM 1040 C CA . GLU A 1 130 ? -6.098 -8.188 11.188 1 72.69 130 GLU A CA 1
ATOM 1041 C C . GLU A 1 130 ? -5.875 -9.578 11.766 1 72.69 130 GLU A C 1
ATOM 1043 O O . GLU A 1 130 ? -5.555 -9.719 12.945 1 72.69 130 GLU A O 1
ATOM 1048 N N . VAL A 1 131 ? -5.867 -10.578 10.922 1 76 131 VAL A N 1
ATOM 1049 C CA . VAL A 1 131 ? -5.809 -11.938 11.438 1 76 131 VAL A CA 1
ATOM 1050 C C . VAL A 1 131 ? -4.52 -12.617 10.984 1 76 131 VAL A C 1
ATOM 1052 O O . VAL A 1 131 ? -4.086 -12.43 9.844 1 76 131 VAL A O 1
ATOM 1055 N N . ASN A 1 132 ? -3.816 -13.281 11.953 1 86.38 132 ASN A N 1
ATOM 1056 C CA . ASN A 1 132 ? -2.713 -14.148 11.547 1 86.38 132 ASN A CA 1
ATOM 1057 C C . ASN A 1 132 ? -3.215 -15.375 10.797 1 86.38 132 ASN A C 1
ATOM 1059 O O . ASN A 1 132 ? -4.262 -15.93 11.133 1 86.38 132 ASN A O 1
ATOM 1063 N N . PRO A 1 133 ? -2.588 -15.891 9.68 1 93.06 133 PRO A N 1
ATOM 1064 C CA . PRO A 1 133 ? -1.235 -15.539 9.242 1 93.06 133 PRO A CA 1
ATOM 1065 C C . PRO A 1 133 ? -1.222 -14.398 8.219 1 93.06 133 PRO A C 1
ATOM 1067 O O . PRO A 1 133 ? -0.155 -14.016 7.738 1 93.06 133 PRO A O 1
ATOM 1070 N N . VAL A 1 134 ? -2.363 -13.906 7.891 1 90.19 134 VAL A N 1
ATOM 1071 C CA . VAL A 1 134 ? -2.504 -12.891 6.855 1 90.19 134 VAL A CA 1
ATOM 1072 C C . VAL A 1 134 ? -1.727 -11.633 7.262 1 90.19 134 VAL A C 1
ATOM 1074 O O . VAL A 1 134 ? -0.987 -11.07 6.453 1 90.19 134 VAL A O 1
ATOM 1077 N N . SER A 1 135 ? -1.853 -11.25 8.461 1 84.25 135 SER A N 1
ATOM 1078 C CA . SER A 1 135 ? -1.183 -10.039 8.93 1 84.25 135 SER A CA 1
ATOM 1079 C C . SER A 1 135 ? 0.33 -10.141 8.766 1 84.25 135 SER A C 1
ATOM 1081 O O . SER A 1 135 ? 0.982 -9.18 8.352 1 84.25 135 SER A O 1
ATOM 1083 N N . THR A 1 136 ? 0.921 -11.305 9.047 1 88.25 136 THR A N 1
ATOM 1084 C CA . THR A 1 136 ? 2.355 -11.523 8.906 1 88.25 136 THR A CA 1
ATOM 1085 C C . THR A 1 136 ? 2.791 -11.336 7.457 1 88.25 136 THR A C 1
ATOM 1087 O O . THR A 1 136 ? 3.781 -10.648 7.184 1 88.25 136 THR A O 1
ATOM 1090 N N . VAL A 1 137 ? 2.072 -11.836 6.578 1 92.5 137 VAL A N 1
ATOM 1091 C CA . VAL A 1 137 ? 2.406 -11.789 5.16 1 92.5 137 VAL A CA 1
ATOM 1092 C C . VAL A 1 137 ? 2.283 -10.352 4.648 1 92.5 137 VAL A C 1
ATOM 1094 O O . VAL A 1 137 ? 3.189 -9.844 3.982 1 92.5 137 VAL A O 1
ATOM 1097 N N . LEU A 1 138 ? 1.244 -9.758 4.965 1 88.44 138 LEU A N 1
ATOM 1098 C CA . LEU A 1 138 ? 0.998 -8.414 4.453 1 88.44 138 LEU A CA 1
ATOM 1099 C C . LEU A 1 138 ? 1.984 -7.414 5.051 1 88.44 138 LEU A C 1
ATOM 1101 O O . LEU A 1 138 ? 2.408 -6.473 4.375 1 88.44 138 LEU A O 1
ATOM 1105 N N . GLU A 1 139 ? 2.328 -7.582 6.301 1 82.75 139 GLU A N 1
ATOM 1106 C CA . GLU A 1 139 ? 3.348 -6.73 6.906 1 82.75 139 GLU A CA 1
ATOM 1107 C C . GLU A 1 139 ? 4.676 -6.844 6.16 1 82.75 139 GLU A C 1
ATOM 1109 O O . GLU A 1 139 ? 5.363 -5.844 5.949 1 82.75 139 GLU A O 1
ATOM 1114 N N . PHE A 1 140 ? 4.996 -7.969 5.828 1 86.19 140 PHE A N 1
ATOM 1115 C CA . PHE A 1 140 ? 6.207 -8.18 5.043 1 86.19 140 PHE A CA 1
ATOM 1116 C C . PHE A 1 140 ? 6.109 -7.473 3.695 1 86.19 140 PHE A C 1
ATOM 1118 O O . PHE A 1 140 ? 7.031 -6.766 3.287 1 86.19 140 PHE A O 1
ATOM 1125 N N . ALA A 1 141 ? 5.016 -7.688 3.029 1 89.44 141 ALA A N 1
ATOM 1126 C CA . ALA A 1 141 ? 4.828 -7.168 1.677 1 89.44 141 ALA A CA 1
ATOM 1127 C C . ALA A 1 141 ? 4.867 -5.641 1.665 1 89.44 141 ALA A C 1
ATOM 1129 O O . ALA A 1 141 ? 5.375 -5.035 0.719 1 89.44 141 ALA A O 1
ATOM 1130 N N . ARG A 1 142 ? 4.34 -5.152 2.674 1 80.25 142 ARG A N 1
ATOM 1131 C CA . ARG A 1 142 ? 4.215 -3.697 2.717 1 80.25 142 ARG A CA 1
ATOM 1132 C C . ARG A 1 142 ? 5.527 -3.049 3.15 1 80.25 142 ARG A C 1
ATOM 1134 O O . ARG A 1 142 ? 5.762 -1.869 2.877 1 80.25 142 ARG A O 1
ATOM 1141 N N . GLY A 1 143 ? 6.648 -3.951 3.596 1 66.5 143 GLY A N 1
ATOM 1142 C CA . GLY A 1 143 ? 8.039 -3.645 3.877 1 66.5 143 GLY A CA 1
ATOM 1143 C C . GLY A 1 143 ? 8.25 -2.227 4.371 1 66.5 143 GLY A C 1
ATOM 1144 O O . GLY A 1 143 ? 8.742 -2.016 5.48 1 66.5 143 GLY A O 1
ATOM 1145 N N . ALA A 1 144 ? 8.469 -1.089 3.277 1 59.06 144 ALA A N 1
ATOM 1146 C CA . ALA A 1 144 ? 9.336 0.087 3.254 1 59.06 144 ALA A CA 1
ATOM 1147 C C . ALA A 1 144 ? 8.75 1.217 4.098 1 59.06 144 ALA A C 1
ATOM 1149 O O . ALA A 1 144 ? 7.535 1.296 4.277 1 59.06 144 ALA A O 1
ATOM 1150 N N . PRO A 1 145 ? 9.688 1.83 4.734 1 64.88 145 PRO A N 1
ATOM 1151 C CA . PRO A 1 145 ? 9.328 3.027 5.492 1 64.88 145 PRO A CA 1
ATOM 1152 C C . PRO A 1 145 ? 8.578 4.059 4.648 1 64.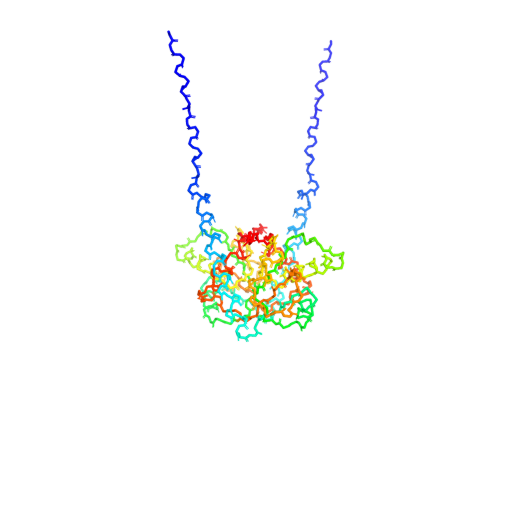88 145 PRO A C 1
ATOM 1154 O O . PRO A 1 145 ? 8.773 4.125 3.434 1 64.88 145 PRO A O 1
ATOM 1157 N N . ALA A 1 146 ? 7.582 4.695 5.121 1 78.94 146 ALA A N 1
ATOM 1158 C CA . ALA A 1 146 ? 6.859 5.777 4.461 1 78.94 146 ALA A CA 1
ATOM 1159 C C . ALA A 1 146 ? 7.824 6.84 3.934 1 78.94 146 ALA A C 1
ATOM 1161 O O . ALA A 1 146 ? 8.758 7.238 4.633 1 78.94 146 ALA A O 1
ATOM 1162 N N . PRO A 1 147 ? 7.73 7.184 2.668 1 84 147 PRO A N 1
ATOM 1163 C CA . PRO A 1 147 ? 8.625 8.211 2.133 1 84 147 PRO A CA 1
ATOM 1164 C C . PRO A 1 147 ? 8.422 9.57 2.801 1 84 147 PRO A C 1
ATOM 1166 O O . PRO A 1 147 ? 7.309 9.898 3.227 1 84 147 PRO A O 1
ATOM 1169 N N . MET A 1 148 ? 9.461 10.422 2.875 1 89.62 148 MET A N 1
ATOM 1170 C CA . MET A 1 148 ? 9.43 11.758 3.463 1 89.62 148 MET A CA 1
ATOM 1171 C C . MET A 1 148 ? 9.242 12.828 2.387 1 89.62 148 MET A C 1
ATOM 1173 O O . MET A 1 148 ? 9.891 12.773 1.341 1 89.62 148 MET A O 1
ATOM 1177 N N . LEU A 1 149 ? 8.266 13.719 2.537 1 93.12 149 LEU A N 1
ATOM 1178 C CA . LEU A 1 149 ? 8.07 14.891 1.69 1 93.12 149 LEU A CA 1
ATOM 1179 C C . LEU A 1 149 ? 8.273 16.172 2.482 1 93.12 149 LEU A C 1
ATOM 1181 O O . LEU A 1 149 ? 7.516 16.469 3.41 1 93.12 149 LEU A O 1
ATOM 1185 N N . ASN A 1 150 ? 9.344 16.859 2.213 1 92.44 150 ASN A N 1
ATOM 1186 C CA . ASN A 1 150 ? 9.594 18.141 2.863 1 92.44 150 ASN A CA 1
ATOM 1187 C C . ASN A 1 150 ? 8.609 19.219 2.396 1 92.44 150 ASN A C 1
ATOM 1189 O O . ASN A 1 150 ? 8.594 19.578 1.218 1 92.44 150 ASN A O 1
ATOM 1193 N N . ILE A 1 151 ? 7.684 19.656 3.338 1 90.88 151 ILE A N 1
ATOM 1194 C CA . ILE A 1 151 ? 6.715 20.703 3.008 1 90.88 151 ILE A CA 1
ATOM 1195 C C . ILE A 1 151 ? 7.094 22 3.719 1 90.88 151 ILE A C 1
ATOM 1197 O O . ILE A 1 151 ? 7.465 21.984 4.895 1 90.88 151 ILE A O 1
ATOM 1201 N N . ILE A 1 152 ? 7.473 23.062 3.016 1 80.75 152 ILE A N 1
ATOM 1202 C CA . ILE A 1 152 ? 7.945 24.312 3.596 1 80.75 152 ILE A CA 1
ATOM 1203 C C . ILE A 1 152 ? 6.902 25.406 3.393 1 80.75 152 ILE A C 1
ATOM 1205 O O . ILE A 1 152 ? 6.113 25.359 2.443 1 80.75 152 ILE A O 1
ATOM 1209 N N . MET B 1 1 ? 58.281 30 -13.07 1 23.91 1 MET B N 1
ATOM 1210 C CA . MET B 1 1 ? 57.562 28.75 -13.328 1 23.91 1 MET B CA 1
ATOM 1211 C C . MET B 1 1 ? 56.188 28.766 -12.672 1 23.91 1 MET B C 1
ATOM 1213 O O . MET B 1 1 ? 56.062 28.75 -11.445 1 23.91 1 MET B O 1
ATOM 1217 N N . THR B 1 2 ? 55.156 29.391 -13.281 1 31.58 2 THR B N 1
ATOM 1218 C CA . THR B 1 2 ? 53.812 29.828 -12.883 1 31.58 2 THR B CA 1
ATOM 1219 C C . THR B 1 2 ? 52.938 28.625 -12.547 1 31.58 2 THR B C 1
ATOM 1221 O O . THR B 1 2 ? 52.812 27.688 -13.336 1 31.58 2 THR B O 1
ATOM 1224 N N . HIS B 1 3 ? 52.844 28.188 -11.266 1 33.88 3 HIS B N 1
ATOM 1225 C CA . HIS B 1 3 ? 52.031 27.141 -10.656 1 33.88 3 HIS B CA 1
ATOM 1226 C C . HIS B 1 3 ? 50.594 27.234 -11.078 1 33.88 3 HI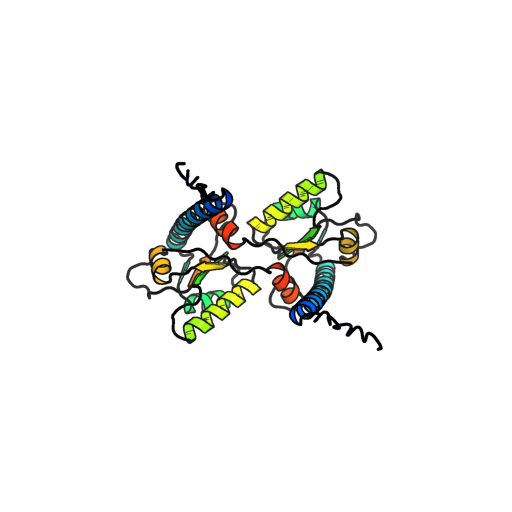S B C 1
ATOM 1228 O O . HIS B 1 3 ? 49.906 28.203 -10.719 1 33.88 3 HIS B O 1
ATOM 1234 N N . ASP B 1 4 ? 50.219 26.781 -12.297 1 33.41 4 ASP B N 1
ATOM 1235 C CA . ASP B 1 4 ? 48.875 26.641 -12.875 1 33.41 4 ASP B CA 1
ATOM 1236 C C . ASP B 1 4 ? 47.969 25.797 -11.977 1 33.41 4 ASP B C 1
ATOM 1238 O O . ASP B 1 4 ? 48.25 24.609 -11.758 1 33.41 4 ASP B O 1
ATOM 1242 N N . GLN B 1 5 ? 47.594 26.281 -10.805 1 32.84 5 GLN B N 1
ATOM 1243 C CA . GLN B 1 5 ? 46.531 25.688 -10.008 1 32.84 5 GLN B CA 1
ATOM 1244 C C . GLN B 1 5 ? 45.344 25.297 -10.883 1 32.84 5 GLN B C 1
ATOM 1246 O O . GLN B 1 5 ? 44.688 26.156 -11.461 1 32.84 5 GLN B O 1
ATOM 1251 N N . THR B 1 6 ? 45.5 24.234 -11.742 1 35.12 6 THR B N 1
ATOM 1252 C CA . THR B 1 6 ? 44.312 23.641 -12.352 1 35.12 6 THR B CA 1
ATOM 1253 C C . THR B 1 6 ? 43.219 23.438 -11.32 1 35.12 6 THR B C 1
ATOM 1255 O O . THR B 1 6 ? 43.375 22.703 -10.352 1 35.12 6 THR B O 1
ATOM 1258 N N . ILE B 1 7 ? 42.562 24.484 -10.891 1 34.47 7 ILE B N 1
ATOM 1259 C CA . ILE B 1 7 ? 41.281 24.328 -10.219 1 34.47 7 ILE B CA 1
ATOM 1260 C C . ILE B 1 7 ? 40.469 23.234 -10.906 1 34.47 7 ILE B C 1
ATOM 1262 O O . ILE B 1 7 ? 40.156 23.344 -12.102 1 34.47 7 ILE B O 1
ATOM 1266 N N . GLU B 1 8 ? 40.875 21.953 -10.742 1 32.88 8 GLU B N 1
ATOM 1267 C CA . GLU B 1 8 ? 39.906 20.891 -11.062 1 32.88 8 GLU B CA 1
ATOM 1268 C C . GLU B 1 8 ? 38.5 21.281 -10.625 1 32.88 8 GLU B C 1
ATOM 1270 O O . GLU B 1 8 ? 38.281 21.609 -9.461 1 32.88 8 GLU B O 1
ATOM 1275 N N . ASN B 1 9 ? 37.938 22.141 -11.398 1 34.25 9 ASN B N 1
ATOM 1276 C CA . ASN B 1 9 ? 36.5 22.422 -11.273 1 34.25 9 ASN B CA 1
ATOM 1277 C C . ASN B 1 9 ? 35.719 21.188 -10.859 1 34.25 9 ASN B C 1
ATOM 1279 O O . ASN B 1 9 ? 35.656 20.203 -11.617 1 34.25 9 ASN B O 1
ATOM 1283 N N . GLU B 1 10 ? 35.969 20.672 -9.711 1 35 10 GLU B N 1
ATOM 1284 C CA . GLU B 1 10 ? 34.938 19.781 -9.211 1 35 10 GLU B CA 1
ATOM 1285 C C . GLU B 1 10 ? 33.562 20.234 -9.664 1 35 10 GLU B C 1
ATOM 1287 O O . GLU B 1 10 ? 33 21.219 -9.141 1 35 10 GLU B O 1
ATOM 1292 N N . THR B 1 11 ? 33.406 20.469 -10.883 1 37.16 11 THR B N 1
ATOM 1293 C CA . THR B 1 11 ? 32.031 20.625 -11.336 1 37.16 11 THR B CA 1
ATOM 1294 C C . THR B 1 11 ? 31.094 19.656 -10.594 1 37.16 11 THR B C 1
ATOM 1296 O O . THR B 1 11 ? 31.297 18.438 -10.633 1 37.16 11 THR B O 1
ATOM 1299 N N . GLU B 1 12 ? 30.812 19.953 -9.344 1 36.31 12 GLU B N 1
ATOM 1300 C CA . GLU B 1 12 ? 29.734 19.25 -8.656 1 36.31 12 GLU B CA 1
ATOM 1301 C C . GLU B 1 12 ? 28.672 18.781 -9.641 1 36.31 12 GLU B C 1
ATOM 1303 O O . GLU B 1 12 ? 28.016 19.594 -10.297 1 36.31 12 GLU B O 1
ATOM 1308 N N . GLU B 1 13 ? 28.891 17.938 -10.555 1 35.72 13 GLU B N 1
ATOM 1309 C CA . GLU B 1 13 ? 27.875 17.219 -11.312 1 35.72 13 GLU B CA 1
ATOM 1310 C C . GLU B 1 13 ? 26.594 17.047 -10.5 1 35.72 13 GLU B C 1
ATOM 1312 O O . GLU B 1 13 ? 26.578 16.297 -9.523 1 35.72 13 GLU B O 1
ATOM 1317 N N . PHE B 1 14 ? 26.031 18.078 -9.906 1 40 14 PHE B N 1
ATOM 1318 C CA . PHE B 1 14 ? 24.625 18 -9.562 1 40 14 PHE B CA 1
ATOM 1319 C C . PHE B 1 14 ? 23.922 16.891 -10.344 1 40 14 PHE B C 1
ATOM 1321 O O . PHE B 1 14 ? 23.703 17.016 -11.555 1 40 14 PHE B O 1
ATOM 1328 N N . HIS B 1 15 ? 24.328 15.727 -10.203 1 48.09 15 HIS B N 1
ATOM 1329 C CA . HIS B 1 15 ? 24.047 14.484 -10.922 1 48.09 15 HIS B CA 1
ATOM 1330 C C . HIS B 1 15 ? 22.562 14.367 -11.25 1 48.09 15 HIS B C 1
ATOM 1332 O O . HIS B 1 15 ? 21.719 14.867 -10.508 1 48.09 15 HIS B O 1
ATOM 1338 N N . GLY B 1 16 ? 22.234 14.344 -12.539 1 47.66 16 GLY B N 1
ATOM 1339 C CA . GLY B 1 16 ? 20.969 14.172 -13.227 1 47.66 16 GLY B CA 1
ATOM 1340 C C . GLY B 1 16 ? 19.922 13.453 -12.391 1 47.66 16 GLY B C 1
ATOM 1341 O O . GLY B 1 16 ? 18.734 13.789 -12.445 1 47.66 16 GLY B O 1
ATOM 1342 N N . GLU B 1 17 ? 20.344 12.617 -11.508 1 56.66 17 GLU B N 1
ATOM 1343 C CA . GLU B 1 17 ? 19.422 11.859 -10.648 1 56.66 17 GLU B CA 1
ATOM 1344 C C . GLU B 1 17 ? 18.906 12.719 -9.5 1 56.66 17 GLU B C 1
ATOM 1346 O O . GLU B 1 17 ? 17.734 12.641 -9.141 1 56.66 17 GLU B O 1
ATOM 1351 N N . GLU B 1 18 ? 19.844 13.602 -8.969 1 62.53 18 GLU B N 1
ATOM 1352 C CA . GLU B 1 18 ? 19.422 14.445 -7.855 1 62.53 18 GLU B CA 1
ATOM 1353 C C . GLU B 1 18 ? 18.438 15.516 -8.32 1 62.53 18 GLU B C 1
ATOM 1355 O O . GLU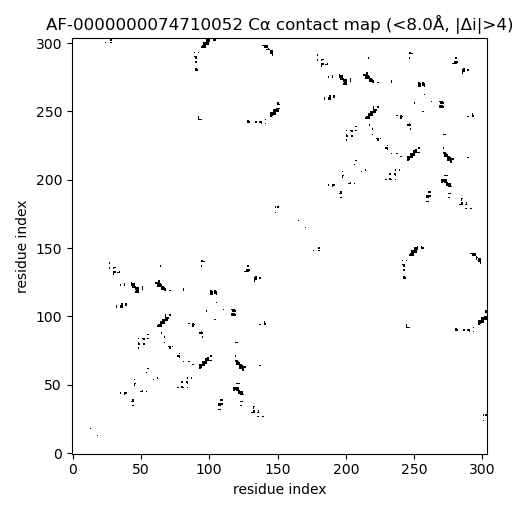 B 1 18 ? 17.453 15.805 -7.637 1 62.53 18 GLU B O 1
ATOM 1360 N N . MET B 1 19 ? 18.781 16.172 -9.438 1 67.19 19 MET B N 1
ATOM 1361 C CA . MET B 1 19 ? 17.859 17.156 -9.984 1 67.19 19 MET B CA 1
ATOM 1362 C C . MET B 1 19 ? 16.531 16.531 -10.359 1 67.19 19 MET B C 1
ATOM 1364 O O . MET B 1 19 ? 15.477 17.125 -10.156 1 67.19 19 MET B O 1
ATOM 1368 N N . GLY B 1 20 ? 16.594 15.281 -10.812 1 69.19 20 GLY B N 1
ATOM 1369 C CA . GLY B 1 20 ? 15.375 14.555 -11.117 1 69.19 20 GLY B CA 1
ATOM 1370 C C . GLY B 1 20 ? 14.516 14.289 -9.898 1 69.19 20 GLY B C 1
ATOM 1371 O O . GLY B 1 20 ? 13.297 14.461 -9.945 1 69.19 20 GLY B O 1
ATOM 1372 N N . ASP B 1 21 ? 15.227 14.023 -8.836 1 77.5 21 ASP B N 1
ATOM 1373 C CA . ASP B 1 21 ? 14.508 13.766 -7.59 1 77.5 21 ASP B CA 1
ATOM 1374 C C . ASP B 1 21 ? 13.875 15.039 -7.043 1 77.5 21 ASP B C 1
ATOM 1376 O O . ASP B 1 21 ? 12.727 15.023 -6.586 1 77.5 21 ASP B O 1
ATOM 1380 N N . MET B 1 22 ? 14.617 16.188 -7.148 1 81.38 22 MET B N 1
ATOM 1381 C CA . MET B 1 22 ? 14.086 17.453 -6.656 1 81.38 22 MET B CA 1
ATOM 1382 C C . MET B 1 22 ? 12.867 17.891 -7.465 1 81.38 22 MET B C 1
ATOM 1384 O O . MET B 1 22 ? 11.859 18.312 -6.895 1 81.38 22 MET B O 1
ATOM 1388 N N . VAL B 1 23 ? 12.938 17.766 -8.758 1 85.19 23 VAL B N 1
ATOM 1389 C CA . VAL B 1 23 ? 11.836 18.125 -9.641 1 85.19 23 VAL B CA 1
ATOM 1390 C C . VAL B 1 23 ? 10.617 17.25 -9.344 1 85.19 23 VAL B C 1
ATOM 1392 O O . VAL B 1 23 ? 9.484 17.734 -9.305 1 85.19 23 VAL B O 1
ATOM 1395 N N . GLN B 1 24 ? 10.852 16.016 -9.125 1 84 24 GLN B N 1
ATOM 1396 C CA . GLN B 1 24 ? 9.766 15.086 -8.828 1 84 24 GLN B CA 1
ATOM 1397 C C . GLN B 1 24 ? 9.094 15.438 -7.504 1 84 24 GLN B C 1
ATOM 1399 O O . GLN B 1 24 ? 7.867 15.398 -7.395 1 84 24 GLN B O 1
ATOM 1404 N N . ARG B 1 25 ? 9.898 15.789 -6.574 1 89.56 25 ARG B N 1
ATOM 1405 C CA . ARG B 1 25 ? 9.344 16.125 -5.27 1 89.56 25 ARG B CA 1
ATOM 1406 C C . ARG B 1 25 ? 8.516 17.406 -5.34 1 89.56 25 ARG B C 1
ATOM 1408 O O . ARG B 1 25 ? 7.484 17.516 -4.672 1 89.56 25 ARG B O 1
ATOM 1415 N N . LEU B 1 26 ? 8.953 18.344 -6.117 1 89.5 26 LEU B N 1
ATOM 1416 C CA . LEU B 1 26 ? 8.18 19.562 -6.309 1 89.5 26 LEU B CA 1
ATOM 1417 C C . LEU B 1 26 ? 6.855 19.25 -6.996 1 89.5 26 LEU B C 1
ATOM 1419 O O . LEU B 1 26 ? 5.82 19.828 -6.641 1 89.5 26 LEU B O 1
ATOM 1423 N N . LYS B 1 27 ? 6.91 18.422 -7.973 1 91.25 27 LYS B N 1
ATOM 1424 C CA . LYS B 1 27 ? 5.691 18 -8.656 1 91.25 27 LYS B CA 1
ATOM 1425 C C . LYS B 1 27 ? 4.715 17.344 -7.691 1 91.25 27 LYS B C 1
ATOM 1427 O O . LYS B 1 27 ? 3.516 17.609 -7.73 1 91.25 27 LYS B O 1
ATOM 1432 N N . VAL B 1 28 ? 5.246 16.531 -6.773 1 94.06 28 VAL B N 1
ATOM 1433 C CA . VAL B 1 28 ? 4.414 15.836 -5.801 1 94.06 28 VAL B CA 1
ATOM 1434 C C . VAL B 1 28 ? 3.779 16.828 -4.844 1 94.06 28 VAL B C 1
ATOM 1436 O O . VAL B 1 28 ? 2.594 16.734 -4.52 1 94.06 28 VAL B O 1
ATOM 1439 N N . ARG B 1 29 ? 4.551 17.797 -4.441 1 94.88 29 ARG B N 1
ATOM 1440 C CA . ARG B 1 29 ? 4.039 18.812 -3.527 1 94.88 29 ARG B CA 1
ATOM 1441 C C . ARG B 1 29 ? 2.869 19.562 -4.148 1 94.88 29 ARG B C 1
ATOM 1443 O O . ARG B 1 29 ? 1.854 19.797 -3.488 1 94.88 29 ARG B O 1
ATOM 1450 N N . ARG B 1 30 ? 3.004 19.922 -5.363 1 94.75 30 ARG B N 1
ATOM 1451 C CA . ARG B 1 30 ? 1.943 20.625 -6.07 1 94.75 30 ARG B CA 1
ATOM 1452 C C . ARG B 1 30 ? 0.709 19.75 -6.238 1 94.75 30 ARG B C 1
ATOM 1454 O O . ARG B 1 30 ? -0.416 20.203 -6.016 1 94.75 30 ARG B O 1
ATOM 1461 N N . ALA B 1 31 ? 0.954 18.531 -6.668 1 95.81 31 ALA B N 1
ATOM 1462 C CA . ALA B 1 31 ? -0.139 17.578 -6.816 1 95.81 31 ALA B CA 1
ATOM 1463 C C . ALA B 1 31 ? -0.864 17.359 -5.492 1 95.81 31 ALA B C 1
ATOM 1465 O O . ALA B 1 31 ? -2.096 17.328 -5.449 1 95.81 31 ALA B O 1
ATOM 1466 N N . LEU B 1 32 ? -0.052 17.234 -4.453 1 97 32 LEU B N 1
ATOM 1467 C CA . LEU B 1 32 ? -0.622 17.031 -3.123 1 97 32 LEU B CA 1
ATOM 1468 C C . LEU B 1 32 ? -1.498 18.219 -2.723 1 97 32 LEU B C 1
ATOM 1470 O O . LEU B 1 32 ? -2.596 18.031 -2.191 1 97 32 LEU B O 1
ATOM 1474 N N . GLN B 1 33 ? -1.056 19.391 -3.008 1 96.56 33 GLN B N 1
ATOM 1475 C CA . GLN B 1 33 ? -1.839 20.578 -2.695 1 96.56 33 GLN B CA 1
ATOM 1476 C C . GLN B 1 33 ? -3.186 20.547 -3.412 1 96.56 33 GLN B C 1
ATOM 1478 O O . GLN B 1 33 ? -4.215 20.875 -2.82 1 96.56 33 GLN B O 1
ATOM 1483 N N . GLU B 1 34 ? -3.152 20.203 -4.625 1 96.12 34 GLU B N 1
ATOM 1484 C CA . GLU B 1 34 ? -4.387 20.125 -5.402 1 96.12 34 GLU B CA 1
ATOM 1485 C C . GLU B 1 34 ? -5.312 19.031 -4.852 1 96.12 34 GLU B C 1
ATOM 1487 O O . GLU B 1 34 ? -6.52 19.25 -4.727 1 96.12 34 GLU B O 1
ATOM 1492 N N . VAL B 1 35 ? -4.746 17.906 -4.457 1 96.25 35 VAL B N 1
ATOM 1493 C CA . VAL B 1 35 ? -5.531 16.812 -3.908 1 96.25 35 VAL B CA 1
ATOM 1494 C C . VAL B 1 35 ? -6.203 17.25 -2.609 1 96.25 35 VAL B C 1
ATOM 1496 O O . VAL B 1 35 ? -7.395 17.016 -2.408 1 96.25 35 VAL B O 1
ATOM 1499 N N . LEU B 1 36 ? -5.414 17.891 -1.766 1 96.31 36 LEU B N 1
ATOM 1500 C CA . LEU B 1 36 ? -5.961 18.359 -0.494 1 96.31 36 LEU B CA 1
ATOM 1501 C C . LEU B 1 36 ? -7.07 19.375 -0.719 1 96.31 36 LEU B C 1
ATOM 1503 O O . LEU B 1 36 ? -8.109 19.328 -0.048 1 96.31 36 LEU B O 1
ATOM 1507 N N . HIS B 1 37 ? -6.875 20.234 -1.649 1 95.31 37 HIS B N 1
ATOM 1508 C CA . HIS B 1 37 ? -7.879 21.234 -1.966 1 95.31 37 HIS B CA 1
ATOM 1509 C C . HIS B 1 37 ? -9.18 20.594 -2.432 1 95.31 37 HIS B C 1
ATOM 1511 O O . HIS B 1 37 ? -10.25 20.891 -1.898 1 95.31 37 HIS B O 1
ATOM 1517 N N . GLN B 1 38 ? -9.125 19.734 -3.363 1 94.12 38 GLN B N 1
ATOM 1518 C CA . GLN B 1 38 ? -10.297 19.062 -3.904 1 94.12 38 GLN B CA 1
ATOM 1519 C C . GLN B 1 38 ? -11 18.219 -2.834 1 94.12 38 GLN B C 1
ATOM 1521 O O . GLN B 1 38 ? -12.227 18.219 -2.75 1 94.12 38 GLN B O 1
ATOM 1526 N N . SER B 1 39 ? -10.195 17.484 -2.066 1 94.38 39 SER B N 1
ATOM 1527 C CA . SER B 1 39 ? -10.758 16.641 -1.018 1 94.38 39 SER B CA 1
ATOM 1528 C C . SER B 1 39 ? -11.477 17.484 0.037 1 94.38 39 SER B C 1
ATOM 1530 O O . SER B 1 39 ? -12.508 17.062 0.571 1 94.38 39 SER B O 1
ATOM 1532 N N . GLN B 1 40 ? -10.875 18.609 0.289 1 92.75 40 GLN B N 1
ATOM 1533 C CA . GLN B 1 40 ? -11.516 19.516 1.226 1 92.75 40 GLN B CA 1
ATOM 1534 C C . GLN B 1 40 ? -12.883 19.969 0.708 1 92.75 40 GLN B C 1
ATOM 1536 O O . GLN B 1 40 ? -13.867 19.984 1.457 1 92.75 40 GLN B O 1
ATOM 1541 N N . LEU B 1 41 ? -13.016 20.344 -0.535 1 93 41 LEU B N 1
ATOM 1542 C CA . LEU B 1 41 ? -14.258 20.781 -1.157 1 93 41 LEU B CA 1
ATOM 1543 C C . LEU B 1 41 ? -15.312 19.688 -1.101 1 93 41 LEU B C 1
ATOM 1545 O O . LEU B 1 41 ? -16.5 19.984 -0.976 1 93 41 LEU B O 1
ATOM 1549 N N . GLN B 1 42 ? -14.898 18.516 -1.112 1 94.44 42 GLN B N 1
ATOM 1550 C CA . GLN B 1 42 ? -15.805 17.375 -1.162 1 94.44 42 GLN B CA 1
ATOM 1551 C C . GLN B 1 42 ? -16.109 16.859 0.239 1 94.44 42 GLN B C 1
ATOM 1553 O O . GLN B 1 42 ? -16.953 15.977 0.407 1 94.44 42 GLN B O 1
ATOM 1558 N N . GLY B 1 43 ? -15.422 17.281 1.268 1 93.5 43 GLY B N 1
ATOM 1559 C CA . GLY B 1 43 ? -15.602 16.812 2.633 1 93.5 43 GLY B CA 1
ATOM 1560 C C . GLY B 1 43 ? -14.906 15.492 2.912 1 93.5 43 GLY B C 1
ATOM 1561 O O . GLY B 1 43 ? -15.336 14.719 3.77 1 93.5 43 GLY B O 1
ATOM 1562 N N . ASN B 1 44 ? -13.805 15.195 2.229 1 95.81 44 ASN B N 1
ATOM 1563 C CA . ASN B 1 44 ? -13.117 13.914 2.326 1 95.81 44 ASN B CA 1
ATOM 1564 C C . ASN B 1 44 ? -11.812 14.039 3.111 1 95.81 44 ASN B C 1
ATOM 1566 O O . ASN B 1 44 ? -10.906 13.211 2.959 1 95.81 44 ASN B O 1
ATOM 1570 N N . LEU B 1 45 ? -11.711 15.07 3.955 1 95.5 45 LEU B N 1
ATOM 1571 C CA . LEU B 1 45 ? -10.539 15.219 4.805 1 95.5 45 LEU B CA 1
ATOM 1572 C C . LEU B 1 45 ? -10.875 14.922 6.262 1 95.5 45 LEU B C 1
ATOM 1574 O O . LEU B 1 45 ? -11.945 15.312 6.746 1 95.5 45 LEU B O 1
ATOM 1578 N N . VAL B 1 46 ? -10.039 14.227 6.91 1 95.25 46 VAL B N 1
ATOM 1579 C CA . VAL B 1 46 ? -10.055 14.078 8.359 1 95.25 46 VAL B CA 1
ATOM 1580 C C . VAL B 1 46 ? -8.828 14.758 8.969 1 95.25 46 VAL B C 1
ATOM 1582 O O . VAL B 1 46 ? -7.695 14.391 8.656 1 95.25 46 VAL B O 1
ATOM 1585 N N . LEU B 1 47 ? -9.078 15.719 9.797 1 95.19 47 LEU B N 1
ATOM 1586 C CA . LEU B 1 47 ? -7.988 16.562 10.281 1 95.19 47 LEU B CA 1
ATOM 1587 C C . LEU B 1 47 ? -7.723 16.312 11.766 1 95.19 47 LEU B C 1
ATOM 1589 O O . LEU B 1 47 ? -8.641 16.391 12.586 1 95.19 47 LEU B O 1
ATOM 1593 N N . GLY B 1 48 ? -6.418 16 12.078 1 94.12 48 GLY B N 1
ATOM 1594 C CA . GLY B 1 48 ? -6.02 15.875 13.469 1 94.12 48 GLY B CA 1
ATOM 1595 C C . GLY B 1 48 ? -5.773 14.438 13.891 1 94.12 48 GLY B C 1
ATOM 1596 O O . GLY B 1 48 ? -6.41 13.516 13.375 1 94.12 48 GLY B O 1
ATOM 1597 N N . VAL B 1 49 ? -4.957 14.297 14.859 1 94.25 49 VAL B N 1
ATOM 1598 C CA . VAL B 1 49 ? -4.523 12.984 15.312 1 94.25 49 VAL B CA 1
ATOM 1599 C C . VAL B 1 49 ? -5.695 12.242 15.953 1 94.25 49 VAL B C 1
ATOM 1601 O O . VAL B 1 49 ? -5.934 11.07 15.664 1 94.25 49 VAL B O 1
ATOM 1604 N N . HIS B 1 50 ? -6.449 12.922 16.75 1 93.56 50 HIS B N 1
ATOM 1605 C CA . HIS B 1 50 ? -7.555 12.273 17.453 1 93.56 50 HIS B CA 1
ATOM 1606 C C . HIS B 1 50 ? -8.688 11.93 16.484 1 93.56 50 HIS B C 1
ATOM 1608 O O . HIS B 1 50 ? -9.227 10.82 16.531 1 93.56 50 HIS B O 1
ATOM 1614 N N . GLU B 1 51 ? -9.055 12.836 15.68 1 94.38 51 GLU B N 1
ATOM 1615 C CA . GLU B 1 51 ? -10.086 12.594 14.672 1 94.38 51 GLU B CA 1
ATOM 1616 C C . GLU B 1 51 ? -9.68 11.469 13.734 1 94.38 51 GLU B C 1
ATOM 1618 O O . GLU B 1 51 ? -10.508 10.617 13.383 1 94.38 51 GLU B O 1
ATOM 1623 N N . ALA B 1 52 ? -8.398 11.477 13.336 1 96.06 52 ALA B N 1
ATOM 1624 C CA . ALA B 1 52 ? -7.879 10.438 12.461 1 96.06 52 ALA B CA 1
ATOM 1625 C C . ALA B 1 52 ? -7.973 9.062 13.125 1 96.06 52 ALA B C 1
ATOM 1627 O O . ALA B 1 52 ? -8.445 8.102 12.508 1 96.06 52 ALA B O 1
ATOM 1628 N N . ALA B 1 53 ? -7.496 8.984 14.391 1 94.69 53 ALA B N 1
ATOM 1629 C CA . ALA B 1 53 ? -7.566 7.727 15.133 1 94.69 53 ALA B CA 1
ATOM 1630 C C . ALA B 1 53 ? -9 7.211 15.211 1 94.69 53 ALA B C 1
ATOM 1632 O O . ALA B 1 53 ? -9.25 6.02 15 1 94.69 53 ALA B O 1
ATOM 1633 N N . ASN B 1 54 ? -9.93 8.047 15.445 1 95 54 ASN B N 1
ATOM 1634 C CA . ASN B 1 54 ? -11.336 7.668 15.5 1 95 54 ASN B CA 1
ATOM 1635 C C . ASN B 1 54 ? -11.836 7.164 14.148 1 95 54 ASN B C 1
ATOM 1637 O O . ASN B 1 54 ? -12.547 6.16 14.078 1 95 54 ASN B O 1
ATOM 1641 N N . GLU B 1 55 ? -11.5 7.906 13.148 1 95.38 55 GLU B N 1
ATOM 1642 C CA . GLU B 1 55 ? -11.898 7.531 11.797 1 95.38 55 GLU B CA 1
ATOM 1643 C C . GLU B 1 55 ? -11.398 6.137 11.438 1 95.38 55 GLU B C 1
ATOM 1645 O O . GLU B 1 55 ? -12.141 5.32 10.891 1 95.38 55 GLU B O 1
ATOM 1650 N N . LEU B 1 56 ? -10.164 5.867 11.75 1 92.81 56 LEU B N 1
ATOM 1651 C CA . LEU B 1 56 ? -9.555 4.574 11.461 1 92.81 56 LEU B CA 1
ATOM 1652 C C . LEU B 1 56 ? -10.227 3.467 12.266 1 92.81 56 LEU B C 1
ATOM 1654 O O . LEU B 1 56 ? -10.43 2.359 11.766 1 92.81 56 LEU B O 1
ATOM 1658 N N . ALA B 1 57 ? -10.531 3.766 13.398 1 89.69 57 ALA B N 1
ATOM 1659 C CA . ALA B 1 57 ? -11.164 2.797 14.289 1 89.69 57 ALA B CA 1
ATOM 1660 C C . ALA B 1 57 ? -12.531 2.371 13.766 1 89.69 57 ALA B C 1
ATOM 1662 O O . ALA B 1 57 ? -13 1.269 14.055 1 89.69 57 ALA B O 1
ATOM 1663 N N . VAL B 1 58 ? -13.203 3.316 13.055 1 89.69 58 VAL B N 1
ATOM 1664 C CA . VAL B 1 58 ? -14.508 2.992 12.477 1 89.69 58 VAL B CA 1
ATOM 1665 C C . VAL B 1 58 ? -14.359 1.83 11.5 1 89.69 58 VAL B C 1
ATOM 1667 O O . VAL B 1 58 ? -15.281 1.021 11.352 1 89.69 58 VAL B O 1
ATOM 1670 N N . GLY B 1 59 ? -13.266 1.654 10.883 1 79.12 59 GLY B N 1
ATOM 1671 C CA . GLY B 1 59 ? -12.961 0.489 10.062 1 79.12 59 GLY B CA 1
ATOM 1672 C C . GLY B 1 59 ? -13.516 0.586 8.656 1 79.12 59 GLY B C 1
ATOM 1673 O O . GLY B 1 59 ? -13.672 -0.429 7.973 1 79.12 59 GLY B O 1
ATOM 1674 N N . GLU B 1 60 ? -13.938 1.729 8.281 1 79.56 60 GLU B N 1
ATOM 1675 C CA . GLU B 1 60 ? -14.359 1.901 6.895 1 79.56 60 GLU B CA 1
ATOM 1676 C C . GLU B 1 60 ? -13.172 1.837 5.945 1 79.56 60 GLU B C 1
ATOM 1678 O O . GLU B 1 60 ? -12.086 2.336 6.262 1 79.56 60 GLU B O 1
ATOM 1683 N N . ASP B 1 61 ? -13.32 1.136 4.871 1 79.12 61 ASP B N 1
ATOM 1684 C CA . ASP B 1 61 ? -12.258 1.049 3.875 1 79.12 61 ASP B CA 1
ATOM 1685 C C . ASP B 1 61 ? -12.352 2.193 2.869 1 79.12 61 ASP B C 1
ATOM 1687 O O . ASP B 1 61 ? -12.555 1.961 1.676 1 79.12 61 ASP B O 1
ATOM 1691 N N . ALA B 1 62 ? -12.281 3.352 3.404 1 87.69 62 ALA B N 1
ATOM 1692 C CA . ALA B 1 62 ? -12.43 4.523 2.545 1 87.69 62 ALA B CA 1
ATOM 1693 C C . ALA B 1 62 ? -11.156 5.363 2.537 1 87.69 62 ALA B C 1
ATOM 1695 O O . ALA B 1 62 ? -10.969 6.211 1.661 1 87.69 62 ALA B O 1
ATOM 1696 N N . ILE B 1 63 ? -10.312 5.18 3.576 1 93 63 ILE B N 1
ATOM 1697 C CA . ILE B 1 63 ? -9.094 5.965 3.695 1 93 63 ILE B CA 1
ATOM 1698 C C . ILE B 1 63 ? -8.086 5.52 2.631 1 93 63 ILE B C 1
ATOM 1700 O O . ILE B 1 63 ? -7.848 4.324 2.457 1 93 63 ILE B O 1
ATOM 1704 N N . ARG B 1 64 ? -7.492 6.547 1.928 1 90.38 64 ARG B N 1
ATOM 1705 C CA . ARG B 1 64 ? -6.641 6.215 0.791 1 90.38 64 ARG B CA 1
ATOM 1706 C C . ARG B 1 64 ? -5.25 6.812 0.954 1 90.38 64 ARG B C 1
ATOM 1708 O O . ARG B 1 64 ? -4.309 6.418 0.259 1 90.38 64 ARG B O 1
ATOM 1715 N N . LEU B 1 65 ? -5.117 7.738 1.849 1 94.19 65 LEU B N 1
ATOM 1716 C CA . LEU B 1 65 ? -3.844 8.414 2.064 1 94.19 65 LEU B CA 1
ATOM 1717 C C . LEU B 1 65 ? -3.758 8.969 3.482 1 94.19 65 LEU B C 1
ATOM 1719 O O . LEU B 1 65 ? -4.727 9.539 3.992 1 94.19 65 LEU B O 1
ATOM 1723 N N . CYS B 1 66 ? -2.637 8.836 4.047 1 97.12 66 CYS B N 1
ATOM 1724 C CA . CYS B 1 66 ? -2.336 9.398 5.359 1 97.12 66 CYS B CA 1
ATOM 1725 C C . CYS B 1 66 ? -1.123 10.32 5.293 1 97.12 66 CYS B C 1
ATOM 1727 O O . CYS B 1 66 ? -0.05 9.914 4.848 1 97.12 66 CYS B O 1
ATOM 1729 N N . LEU B 1 67 ? -1.307 11.547 5.66 1 97.56 67 LEU B N 1
ATOM 1730 C CA . LEU B 1 67 ? -0.193 12.453 5.906 1 97.56 67 LEU B CA 1
ATOM 1731 C C . LEU B 1 67 ? 0.131 12.523 7.395 1 97.56 67 LEU B C 1
ATOM 1733 O O . LEU B 1 67 ? -0.745 12.812 8.211 1 97.56 67 LEU B O 1
ATOM 1737 N N . LEU B 1 68 ? 1.378 12.273 7.727 1 96.38 68 LEU B N 1
ATOM 1738 C CA . LEU B 1 68 ? 1.783 12.172 9.125 1 96.38 68 LEU B CA 1
ATOM 1739 C C . LEU B 1 68 ? 3.068 12.953 9.375 1 96.38 68 LEU B C 1
ATOM 1741 O O . LEU B 1 68 ? 4.055 12.781 8.656 1 96.38 68 LEU B O 1
ATOM 1745 N N . VAL B 1 69 ? 3.053 13.805 10.359 1 95.25 69 VAL B N 1
ATOM 1746 C CA . VAL B 1 69 ? 4.246 14.578 10.68 1 95.25 69 VAL B CA 1
ATOM 1747 C C . VAL B 1 69 ? 5.312 13.656 11.273 1 95.25 69 VAL B C 1
ATOM 1749 O O . VAL B 1 69 ? 5.02 12.852 12.156 1 95.25 69 VAL B O 1
ATOM 1752 N N . GLU B 1 70 ? 6.391 13.875 10.711 1 90.62 70 GLU B N 1
ATOM 1753 C CA . GLU B 1 70 ? 7.523 13.117 11.227 1 90.62 70 GLU B CA 1
ATOM 1754 C C . GLU B 1 70 ? 8.023 13.695 12.547 1 90.62 70 GLU B C 1
ATOM 1756 O O . GLU B 1 70 ? 8.234 14.898 12.664 1 90.62 70 GLU B O 1
ATOM 1761 N N . ASN B 1 71 ? 8.211 12.836 13.508 1 86.56 71 ASN B N 1
ATOM 1762 C CA . ASN B 1 71 ? 8.734 13.227 14.812 1 86.56 71 ASN B CA 1
ATOM 1763 C C . ASN B 1 71 ? 8.062 14.492 15.336 1 86.56 71 ASN B C 1
ATOM 1765 O O . ASN B 1 71 ? 8.719 15.516 15.523 1 86.56 71 ASN B O 1
ATOM 1769 N N . PRO B 1 72 ? 6.734 14.445 15.531 1 89 72 PRO B N 1
ATOM 1770 C CA . PRO B 1 72 ? 6.023 15.641 15.977 1 89 72 PRO B CA 1
ATOM 1771 C C . PRO B 1 72 ? 6.566 16.188 17.297 1 89 72 PRO B C 1
ATOM 1773 O O . PRO B 1 72 ? 6.82 15.422 18.234 1 89 72 PRO B O 1
ATOM 1776 N N . HIS B 1 73 ? 7.031 17.438 17.312 1 84.75 73 HIS B N 1
ATOM 1777 C CA . HIS B 1 73 ? 7.355 18.125 18.547 1 84.75 73 HIS B CA 1
ATOM 1778 C C . HIS B 1 73 ? 6.09 18.484 19.328 1 84.75 73 HIS B C 1
ATOM 1780 O O . HIS B 1 73 ? 5.684 19.656 19.328 1 84.75 73 HIS B O 1
ATOM 1786 N N . ALA B 1 74 ? 5.453 17.484 19.844 1 85.81 74 ALA B N 1
ATOM 1787 C CA . ALA B 1 74 ? 4.164 17.641 20.516 1 85.81 74 ALA B CA 1
ATOM 1788 C C . ALA B 1 74 ? 4.141 16.859 21.828 1 85.81 74 ALA B C 1
ATOM 1790 O O . ALA B 1 74 ? 5.156 16.297 22.25 1 85.81 74 ALA B O 1
ATOM 1791 N N . ASP B 1 75 ? 3.111 16.984 22.547 1 88.25 75 ASP B N 1
ATOM 1792 C CA . ASP B 1 75 ? 2.973 16.266 23.797 1 88.25 75 ASP B CA 1
ATOM 1793 C C . ASP B 1 75 ? 3.023 14.75 23.578 1 88.25 75 ASP B C 1
ATOM 1795 O O . ASP B 1 75 ? 2.805 14.273 22.469 1 88.25 75 ASP B O 1
ATOM 1799 N N . PRO B 1 76 ? 3.42 14.047 24.656 1 91.62 76 PRO B N 1
ATOM 1800 C CA . PRO B 1 76 ? 3.561 12.586 24.562 1 91.62 76 PRO B CA 1
ATOM 1801 C C . PRO B 1 76 ? 2.309 11.906 24.016 1 91.62 76 PRO B C 1
ATOM 1803 O O . PRO B 1 76 ? 2.408 10.906 23.312 1 91.62 76 PRO B O 1
ATOM 1806 N N . GLY B 1 77 ? 1.143 12.438 24.375 1 90.94 77 GLY B N 1
ATOM 1807 C CA . GLY B 1 77 ? -0.097 11.867 23.875 1 90.94 77 GLY B CA 1
ATOM 1808 C C . GLY B 1 77 ? -0.2 11.898 22.359 1 90.94 77 GLY B C 1
ATOM 1809 O O . GLY B 1 77 ? -0.568 10.898 21.734 1 90.94 77 GLY B O 1
ATOM 1810 N N . ILE B 1 78 ? 0.187 13.047 21.781 1 91.44 78 ILE B N 1
ATOM 1811 C CA . ILE B 1 78 ? 0.167 13.211 20.328 1 91.44 78 ILE B CA 1
ATOM 1812 C C . ILE B 1 78 ? 1.18 12.258 19.688 1 91.44 78 ILE B C 1
ATOM 1814 O O . ILE B 1 78 ? 0.883 11.609 18.688 1 91.44 78 ILE B O 1
ATOM 1818 N N . GLN B 1 79 ? 2.293 12.094 20.312 1 92.62 79 GLN B N 1
ATOM 1819 C CA . GLN B 1 79 ? 3.336 11.211 19.797 1 92.62 79 GLN B CA 1
ATOM 1820 C C . GLN B 1 79 ? 2.861 9.758 19.766 1 92.62 79 GLN B C 1
ATOM 1822 O O . GLN B 1 79 ? 3.061 9.055 18.781 1 92.62 79 GLN B O 1
ATOM 1827 N N . VAL B 1 80 ? 2.293 9.297 20.812 1 92.62 80 VAL B N 1
ATOM 1828 C CA . VAL B 1 80 ? 1.777 7.938 20.906 1 92.62 80 VAL B CA 1
ATOM 1829 C C . VAL B 1 80 ? 0.705 7.711 19.844 1 92.62 80 VAL B C 1
ATOM 1831 O O . VAL B 1 80 ? 0.71 6.688 19.156 1 92.62 80 VAL B O 1
ATOM 1834 N N . HIS B 1 81 ? -0.161 8.695 19.688 1 94.31 81 HIS B N 1
ATOM 1835 C CA . HIS B 1 81 ? -1.231 8.547 18.703 1 94.31 81 HIS B CA 1
ATOM 1836 C C . HIS B 1 81 ? -0.678 8.5 17.281 1 94.31 81 HIS B C 1
ATOM 1838 O O . HIS B 1 81 ? -1.163 7.734 16.453 1 94.31 81 HIS B O 1
ATOM 1844 N N . CYS B 1 82 ? 0.295 9.258 17.047 1 94.81 82 CYS B N 1
ATOM 1845 C CA . CYS B 1 82 ? 0.923 9.219 15.734 1 94.81 82 CYS B CA 1
ATOM 1846 C C . CYS B 1 82 ? 1.492 7.832 15.445 1 94.81 82 CYS B C 1
ATOM 1848 O O . CYS B 1 82 ? 1.335 7.309 14.344 1 94.81 82 CYS B O 1
ATOM 1850 N N . ARG B 1 83 ? 2.092 7.266 16.453 1 91.12 83 ARG B N 1
ATOM 1851 C CA . ARG B 1 83 ? 2.637 5.922 16.281 1 91.12 83 ARG B CA 1
ATOM 1852 C C . ARG B 1 83 ? 1.527 4.91 16.016 1 91.12 83 ARG B C 1
ATOM 1854 O O . ARG B 1 83 ? 1.675 4.027 15.172 1 91.12 83 ARG B O 1
ATOM 1861 N N . LEU B 1 84 ? 0.425 5.023 16.641 1 91.25 84 LEU B N 1
ATOM 1862 C CA . LEU B 1 84 ? -0.719 4.137 16.469 1 91.25 84 LEU B CA 1
ATOM 1863 C C . LEU B 1 84 ? -1.304 4.27 15.07 1 91.25 84 LEU B C 1
ATOM 1865 O O . LEU B 1 84 ? -1.62 3.268 14.43 1 91.25 84 LEU B O 1
ATOM 1869 N N . ILE B 1 85 ? -1.408 5.461 14.672 1 94.62 85 ILE B N 1
ATOM 1870 C CA . ILE B 1 85 ? -1.954 5.73 13.344 1 94.62 85 ILE B CA 1
ATOM 1871 C C . ILE B 1 85 ? -1.038 5.133 12.281 1 94.62 85 ILE B C 1
ATOM 1873 O O . ILE B 1 85 ? -1.503 4.453 11.367 1 94.62 85 ILE B O 1
ATOM 1877 N N . GLU B 1 86 ? 0.237 5.371 12.43 1 90.5 86 GLU B N 1
ATOM 1878 C CA . GLU B 1 86 ? 1.205 4.816 11.484 1 90.5 86 GLU B CA 1
ATOM 1879 C C . GLU B 1 86 ? 1.14 3.293 11.461 1 90.5 86 GLU B C 1
ATOM 1881 O O . GLU B 1 86 ? 1.156 2.682 10.391 1 90.5 86 GLU B O 1
ATOM 1886 N N . ALA B 1 87 ? 1.093 2.686 12.617 1 84.25 87 ALA B N 1
ATOM 1887 C CA . ALA B 1 87 ? 0.971 1.232 12.719 1 84.25 87 ALA B CA 1
ATOM 1888 C C . ALA B 1 87 ? -0.299 0.739 12.031 1 84.25 87 ALA B C 1
ATOM 1890 O O . ALA B 1 87 ? -0.271 -0.256 11.305 1 84.25 87 ALA B O 1
ATOM 1891 N N . TYR B 1 88 ? -1.372 1.441 12.242 1 84.88 88 TYR B N 1
ATOM 1892 C CA . TYR B 1 88 ? -2.637 1.085 11.609 1 84.88 88 TYR B CA 1
ATOM 1893 C C . TYR B 1 88 ? -2.523 1.145 10.086 1 84.88 88 TYR B C 1
ATOM 1895 O O . TYR B 1 88 ? -2.939 0.216 9.391 1 84.88 88 TYR B O 1
ATOM 1903 N N . CYS B 1 89 ? -1.955 2.23 9.547 1 88 89 CYS B N 1
ATOM 1904 C CA . CYS B 1 89 ? -1.785 2.41 8.109 1 88 89 CYS B CA 1
ATOM 1905 C C . CYS B 1 89 ? -0.935 1.292 7.516 1 88 89 CYS B C 1
ATOM 1907 O O . CYS B 1 89 ? -1.23 0.79 6.43 1 88 89 CYS B O 1
ATOM 1909 N N . TRP B 1 90 ? 0.099 0.97 8.227 1 80.19 90 TRP B N 1
ATOM 1910 C CA . TRP B 1 90 ? 0.957 -0.129 7.797 1 80.19 90 TRP B CA 1
ATOM 1911 C C . TRP B 1 90 ? 0.18 -1.44 7.746 1 80.19 90 TRP B C 1
ATOM 1913 O O . TRP B 1 90 ? 0.287 -2.195 6.777 1 80.19 90 TRP B O 1
ATOM 1923 N N . GLU B 1 91 ? -0.664 -1.629 8.719 1 74 91 GLU B N 1
ATOM 1924 C CA . GLU B 1 91 ? -1.436 -2.865 8.82 1 74 91 GLU B CA 1
ATOM 1925 C C . GLU B 1 91 ? -2.484 -2.947 7.711 1 74 91 GLU B C 1
ATOM 1927 O O . GLU B 1 91 ? -2.797 -4.035 7.227 1 74 91 GLU B O 1
ATOM 1932 N N . TRP B 1 92 ? -2.977 -1.867 7.312 1 74.88 92 TRP B N 1
ATOM 1933 C CA . TRP B 1 92 ? -4.098 -1.862 6.375 1 74.88 92 TRP B CA 1
ATOM 1934 C C . TRP B 1 92 ? -3.66 -1.354 5.008 1 74.88 92 TRP B C 1
ATOM 1936 O O . TRP B 1 92 ? -4.496 -1.035 4.16 1 74.88 92 TRP B O 1
ATOM 1946 N N . ALA B 1 93 ? -2.42 -1.171 4.812 1 76.5 93 ALA B N 1
ATOM 1947 C CA . ALA B 1 93 ? -1.806 -0.807 3.539 1 76.5 93 ALA B CA 1
ATOM 1948 C C . ALA B 1 93 ? -2.314 0.546 3.051 1 76.5 93 ALA B C 1
ATOM 1950 O O . ALA B 1 93 ? -2.596 0.72 1.862 1 76.5 93 ALA B O 1
ATOM 1951 N N . ILE B 1 94 ? -2.547 1.396 3.957 1 86.94 94 ILE B N 1
ATOM 1952 C CA . ILE B 1 94 ? -2.826 2.787 3.619 1 86.94 94 ILE B CA 1
ATOM 1953 C C . ILE B 1 94 ? -1.52 3.521 3.332 1 86.94 94 ILE B C 1
ATOM 1955 O O . ILE B 1 94 ? -0.632 3.58 4.184 1 86.94 94 ILE B O 1
ATOM 1959 N N . PRO B 1 95 ? -1.355 4.098 2.197 1 88.5 95 PRO B N 1
ATOM 1960 C CA . PRO B 1 95 ? -0.123 4.832 1.904 1 88.5 95 PRO B CA 1
ATOM 1961 C C . PRO B 1 95 ? 0.1 6.012 2.85 1 88.5 95 PRO B C 1
ATOM 1963 O O . PRO B 1 95 ? -0.842 6.746 3.158 1 88.5 95 PRO B O 1
ATOM 1966 N N . VAL B 1 96 ? 1.364 6.121 3.277 1 92.19 96 VAL B N 1
ATOM 1967 C CA . VAL B 1 96 ? 1.734 7.188 4.203 1 92.19 96 VAL B CA 1
ATOM 1968 C C . VAL B 1 96 ? 2.783 8.086 3.557 1 92.19 96 VAL B C 1
ATOM 1970 O O . VAL B 1 96 ? 3.725 7.602 2.924 1 92.19 96 VAL B O 1
ATOM 1973 N N . ILE B 1 97 ? 2.549 9.359 3.662 1 93.88 97 ILE B N 1
ATOM 1974 C CA . ILE B 1 97 ? 3.607 10.328 3.395 1 93.88 97 ILE B CA 1
ATOM 1975 C C . ILE B 1 97 ? 3.98 11.047 4.684 1 93.88 97 ILE B C 1
ATOM 1977 O O . ILE B 1 97 ? 3.123 11.648 5.34 1 93.88 97 ILE B O 1
ATOM 1981 N N . LYS B 1 98 ? 5.199 10.945 5.035 1 94.81 98 LYS B N 1
ATOM 1982 C CA . LYS B 1 98 ? 5.703 11.719 6.172 1 94.81 98 LYS B CA 1
ATOM 1983 C C . LYS B 1 98 ? 6.016 13.156 5.766 1 94.81 98 LYS B C 1
ATOM 1985 O O . LYS B 1 98 ? 6.562 13.398 4.691 1 94.81 98 LYS B O 1
ATOM 1990 N N . VAL B 1 99 ? 5.605 14.07 6.625 1 95.88 99 VAL B N 1
ATOM 1991 C CA . VAL B 1 99 ? 5.902 15.477 6.402 1 95.88 99 VAL B CA 1
ATOM 1992 C C . VAL B 1 99 ? 6.672 16.047 7.594 1 95.88 99 VAL B C 1
ATOM 1994 O O . VAL B 1 99 ? 6.625 15.484 8.688 1 95.88 99 VAL B O 1
ATOM 1997 N N . ASN B 1 100 ? 7.297 17.188 7.355 1 92.94 100 ASN B N 1
ATOM 1998 C CA . ASN B 1 100 ? 8.227 17.641 8.375 1 92.94 100 ASN B CA 1
ATOM 1999 C C . ASN B 1 100 ? 7.742 18.922 9.039 1 92.94 100 ASN B C 1
ATOM 2001 O O . ASN B 1 100 ? 8.453 19.516 9.859 1 92.94 100 ASN B O 1
ATOM 2005 N N . ASN B 1 101 ? 6.566 19.438 8.664 1 93.62 101 ASN B N 1
ATOM 2006 C CA . ASN B 1 101 ? 6.09 20.719 9.164 1 93.62 101 ASN B CA 1
ATOM 2007 C C . ASN B 1 101 ? 4.586 20.703 9.414 1 93.62 101 ASN B C 1
ATOM 2009 O O . ASN B 1 101 ? 3.795 20.781 8.469 1 93.62 101 ASN B O 1
ATOM 2013 N N . SER B 1 102 ? 4.23 20.719 10.75 1 93.12 102 SER B N 1
ATOM 2014 C CA . SER B 1 102 ? 2.826 20.609 11.133 1 93.12 102 SER B CA 1
ATOM 2015 C C . SER B 1 102 ? 2.051 21.875 10.812 1 93.12 102 SER B C 1
ATOM 2017 O O . SER B 1 102 ? 0.867 21.812 10.477 1 93.12 102 SER B O 1
ATOM 2019 N N . ARG B 1 103 ? 2.732 23.016 10.984 1 91.56 103 ARG B N 1
ATOM 2020 C CA . ARG B 1 103 ? 2.09 24.281 10.656 1 91.56 103 ARG B CA 1
ATOM 2021 C C . ARG B 1 103 ? 1.807 24.391 9.164 1 91.56 103 ARG B C 1
ATOM 2023 O O . ARG B 1 103 ? 0.713 24.781 8.758 1 91.56 103 ARG B O 1
ATOM 2030 N N . LYS B 1 104 ? 2.768 24.047 8.406 1 92.88 104 LYS B N 1
ATOM 2031 C CA . LYS B 1 104 ? 2.592 24.094 6.957 1 92.88 104 LYS B CA 1
ATOM 2032 C C . LYS B 1 104 ? 1.521 23.109 6.5 1 92.88 104 LYS B C 1
ATOM 2034 O O . LYS B 1 104 ? 0.748 23.406 5.586 1 92.88 104 LYS B O 1
ATOM 2039 N N . LEU B 1 105 ? 1.503 21.938 7.098 1 94.31 105 LEU B N 1
ATOM 2040 C CA . LEU B 1 105 ? 0.45 20.969 6.789 1 94.31 105 LEU B CA 1
ATOM 2041 C C . LEU B 1 105 ? -0.928 21.578 7.039 1 94.31 105 LEU B C 1
ATOM 2043 O O . LEU B 1 105 ? -1.833 21.422 6.215 1 94.31 105 LEU B O 1
ATOM 2047 N N . TRP B 1 106 ? -1.028 22.234 8.117 1 93.31 106 TRP B N 1
ATOM 2048 C CA . TRP B 1 106 ? -2.271 22.922 8.43 1 93.31 106 TRP B CA 1
ATOM 2049 C C . TRP B 1 106 ? -2.615 23.938 7.352 1 93.31 106 TRP B C 1
ATOM 2051 O O . TRP B 1 106 ? -3.75 23.984 6.871 1 93.31 106 TRP B O 1
ATOM 2061 N N . GLU B 1 107 ? -1.688 24.719 6.973 1 92 107 GLU B N 1
ATOM 2062 C CA . GLU B 1 107 ? -1.893 25.75 5.949 1 92 107 GLU B CA 1
ATOM 2063 C C . GLU B 1 107 ? -2.377 25.125 4.641 1 92 107 GLU B C 1
ATOM 2065 O O . GLU B 1 107 ? -3.207 25.719 3.943 1 92 107 GLU B O 1
ATOM 2070 N N . MET B 1 108 ? -1.893 23.969 4.316 1 93.12 108 MET B N 1
ATOM 2071 C CA . MET B 1 108 ? -2.203 23.297 3.059 1 93.12 108 MET B CA 1
ATOM 2072 C C . MET B 1 108 ? -3.656 22.844 3.029 1 93.12 108 MET B C 1
ATOM 2074 O O . MET B 1 108 ? -4.211 22.578 1.959 1 93.12 108 MET B O 1
ATOM 2078 N N . THR B 1 109 ? -4.215 22.516 4.078 1 92.81 109 THR B N 1
ATOM 2079 C CA . THR B 1 109 ? -5.598 22.062 4.109 1 92.81 109 THR B CA 1
ATOM 2080 C C . THR B 1 109 ? -6.562 23.234 4.074 1 92.81 109 THR B C 1
ATOM 2082 O O . THR B 1 109 ? -7.777 23.047 3.98 1 92.81 109 THR B O 1
ATOM 2085 N N . GLU B 1 110 ? -6.094 24.375 3.682 1 75.19 110 GLU B N 1
ATOM 2086 C CA . GLU B 1 110 ? -6.891 25.594 3.566 1 75.19 110 GLU B CA 1
ATOM 2087 C C . GLU B 1 110 ? -8.031 25.594 4.578 1 75.19 110 GLU B C 1
ATOM 2089 O O . GLU B 1 110 ? -9.172 25.922 4.234 1 75.19 110 GLU B O 1
ATOM 2094 N N . HIS B 1 111 ? -7.746 24.875 5.723 1 64.81 111 HIS B N 1
ATOM 2095 C CA . HIS B 1 111 ? -8.844 24.844 6.68 1 64.81 111 HIS B CA 1
ATOM 2096 C C . HIS B 1 111 ? -9.227 26.25 7.117 1 64.81 111 HIS B C 1
ATOM 2098 O O . HIS B 1 111 ? -8.406 27.172 7.066 1 64.81 111 HIS B O 1
ATOM 2104 N N . GLN B 1 112 ? -10.438 26.328 7.223 1 57.84 112 GLN B N 1
ATOM 2105 C CA . GLN B 1 112 ? -11.039 27.547 7.754 1 57.84 112 GLN B CA 1
ATOM 2106 C C . GLN B 1 112 ? -10.367 27.969 9.062 1 57.84 112 GLN B C 1
ATOM 2108 O O . GLN B 1 112 ? -9.773 27.141 9.75 1 57.84 112 GLN B O 1
ATOM 2113 N N . GLU B 1 113 ? -10.477 29.172 9.344 1 57.12 113 GLU B N 1
ATOM 2114 C CA . GLU B 1 113 ? -10.016 29.984 10.453 1 57.12 113 GLU B CA 1
ATOM 2115 C C . GLU B 1 113 ? -9.914 29.172 11.742 1 57.12 113 GLU B C 1
ATOM 2117 O O . GLU B 1 113 ? -9.078 29.469 12.602 1 57.12 113 GLU B O 1
ATOM 2122 N N . THR B 1 114 ? -10.914 28.344 12.125 1 54.66 114 THR B N 1
ATOM 2123 C CA . THR B 1 114 ? -11.125 27.969 13.516 1 54.66 114 THR B CA 1
ATOM 2124 C C . THR B 1 114 ? -10.477 26.609 13.805 1 54.66 114 THR B C 1
ATOM 2126 O O . THR B 1 114 ? -10.656 26.047 14.891 1 54.66 114 THR B O 1
ATOM 2129 N N . LEU B 1 115 ? -9.586 26.125 12.891 1 59.72 115 LEU B N 1
ATOM 2130 C CA . LEU B 1 115 ? -9.133 24.781 13.234 1 59.72 115 LEU B CA 1
ATOM 2131 C C . LEU B 1 115 ? -7.82 24.828 14.008 1 59.72 115 LEU B C 1
ATOM 2133 O O . LEU B 1 115 ? -7.082 25.812 13.93 1 59.72 115 LEU B O 1
ATOM 2137 N N . ARG B 1 116 ? -7.637 23.766 14.914 1 68.06 116 ARG B N 1
ATOM 2138 C CA . ARG B 1 116 ? -6.504 23.609 15.828 1 68.06 116 ARG B CA 1
ATOM 2139 C C . ARG B 1 116 ? -5.195 23.5 15.055 1 68.06 116 ARG B C 1
ATOM 2141 O O . ARG B 1 116 ? -5.102 22.719 14.094 1 68.06 116 ARG B O 1
ATOM 2148 N N . GLU B 1 117 ? -4.375 24.391 15.023 1 79.25 117 GLU B N 1
ATOM 2149 C CA . GLU B 1 117 ? -2.961 24.344 14.664 1 79.25 117 GLU B CA 1
ATOM 2150 C C . GLU B 1 117 ? -2.094 24 15.867 1 79.25 117 GLU B C 1
ATOM 2152 O O . GLU B 1 117 ? -2.438 24.344 17 1 79.25 117 GLU B O 1
ATOM 2157 N N . PRO B 1 118 ? -1.166 23.281 15.586 1 89 118 PRO B N 1
ATOM 2158 C CA . PRO B 1 118 ? -0.672 22.656 14.359 1 89 118 PRO B CA 1
ATOM 2159 C C . PRO B 1 118 ? -1.375 21.344 14.031 1 89 118 PRO B C 1
ATOM 2161 O O . PRO B 1 118 ? -2.059 20.781 14.891 1 89 118 PRO B O 1
ATOM 2164 N N . LEU B 1 119 ? -1.307 20.859 12.781 1 93.31 119 LEU B N 1
ATOM 2165 C CA . LEU B 1 119 ? -1.892 19.594 12.359 1 93.31 119 LEU B CA 1
ATOM 2166 C C . LEU B 1 119 ? -0.815 18.516 12.203 1 93.31 119 LEU B C 1
ATOM 2168 O O . LEU B 1 119 ? 0.153 18.719 11.461 1 93.31 119 LEU B O 1
ATOM 2172 N N . HIS B 1 120 ? -0.979 17.406 12.93 1 95.44 120 HIS B N 1
ATOM 2173 C CA . HIS B 1 120 ? 0.03 16.359 12.906 1 95.44 120 HIS B CA 1
ATOM 2174 C C . HIS B 1 120 ? -0.4 15.203 12.016 1 95.44 120 HIS B C 1
ATOM 2176 O O . HIS B 1 120 ? 0.421 14.352 11.656 1 95.44 120 HIS B O 1
ATOM 2182 N N . CYS B 1 121 ? -1.623 15.148 11.648 1 96.69 121 CYS B N 1
ATOM 2183 C CA . CYS B 1 121 ? -2.127 14.07 10.797 1 96.69 121 CYS B CA 1
ATOM 2184 C C . CYS B 1 121 ? -3.291 14.555 9.945 1 96.69 121 CYS B C 1
ATOM 2186 O O . CYS B 1 121 ? -4.16 15.281 10.422 1 96.69 121 CYS B O 1
ATOM 2188 N N . VAL B 1 122 ? -3.367 14.156 8.695 1 96.75 122 VAL B N 1
ATOM 2189 C CA . VAL B 1 122 ? -4.48 14.352 7.773 1 96.75 122 VAL B CA 1
ATOM 2190 C C . VAL B 1 122 ? -4.773 13.047 7.027 1 96.75 122 VAL B C 1
ATOM 2192 O O . VAL B 1 122 ? -3.873 12.461 6.422 1 96.75 122 VAL B O 1
ATOM 2195 N N . LEU B 1 123 ? -5.996 12.602 7.156 1 97.19 123 LEU B N 1
ATOM 2196 C CA . LEU B 1 123 ? -6.438 11.484 6.328 1 97.19 123 LEU B CA 1
ATOM 2197 C C . LEU B 1 123 ? -7.242 11.984 5.129 1 97.19 123 LEU B C 1
ATOM 2199 O O . LEU B 1 123 ? -8.039 12.914 5.254 1 97.19 123 LEU B O 1
ATOM 2203 N N . VAL B 1 124 ? -7.07 11.328 3.982 1 96.81 124 VAL B N 1
ATOM 2204 C CA . VAL B 1 124 ? -7.832 11.633 2.775 1 96.81 124 VAL B CA 1
ATOM 2205 C C . VAL B 1 124 ? -8.656 10.414 2.363 1 96.81 124 VAL B C 1
ATOM 2207 O O . VAL B 1 124 ? -8.133 9.305 2.277 1 96.81 124 VAL B O 1
ATOM 2210 N N . LYS B 1 125 ? -9.883 10.641 2.168 1 94.88 125 LYS B N 1
ATOM 2211 C CA . LYS B 1 125 ? -10.828 9.578 1.825 1 94.88 125 LYS B CA 1
ATOM 2212 C C . LYS B 1 125 ? -11.188 9.625 0.343 1 94.88 125 LYS B C 1
ATOM 2214 O O . LYS B 1 125 ? -11.117 10.68 -0.29 1 94.88 125 LYS B O 1
ATOM 2219 N N . ASN B 1 126 ? -11.5 8.461 -0.15 1 91.44 126 ASN B N 1
ATOM 2220 C CA . ASN B 1 126 ? -12.242 8.312 -1.396 1 91.44 126 ASN B CA 1
ATOM 2221 C C . ASN B 1 126 ? -11.453 8.844 -2.588 1 91.44 126 ASN B C 1
ATOM 2223 O O . ASN B 1 126 ? -12.008 9.5 -3.467 1 91.44 126 ASN B O 1
ATOM 2227 N N . LEU B 1 127 ? -10.156 8.68 -2.625 1 89.44 127 LEU B N 1
ATOM 2228 C CA . LEU B 1 127 ? -9.328 9.016 -3.777 1 89.44 127 LEU B CA 1
ATOM 2229 C C . LEU B 1 127 ? -9.43 7.941 -4.855 1 89.44 127 LEU B C 1
ATOM 2231 O O . LEU B 1 127 ? -9.492 6.746 -4.543 1 89.44 127 LEU B O 1
ATOM 2235 N N . VAL B 1 128 ? -9.469 8.422 -6.109 1 79.69 128 VAL B N 1
ATOM 2236 C CA . VAL B 1 128 ? -9.414 7.527 -7.262 1 79.69 128 VAL B CA 1
ATOM 2237 C C . VAL B 1 128 ? -8.016 7.539 -7.863 1 79.69 128 VAL B C 1
ATOM 2239 O O . VAL B 1 128 ? -7.598 8.531 -8.469 1 79.69 128 VAL B O 1
ATOM 2242 N N . ALA B 1 129 ? -7.25 6.453 -7.762 1 77.19 129 ALA B N 1
ATOM 2243 C CA . ALA B 1 129 ? -5.816 6.359 -8.023 1 77.19 129 ALA B CA 1
ATOM 2244 C C . ALA B 1 129 ? -5.516 6.531 -9.508 1 77.19 129 ALA B C 1
ATOM 2246 O O . ALA B 1 129 ? -4.41 6.934 -9.883 1 77.19 129 ALA B O 1
ATOM 2247 N N . GLU B 1 130 ? -6.523 6.477 -10.391 1 72.69 130 GLU B N 1
ATOM 2248 C CA . GLU B 1 130 ? -6.277 6.465 -11.828 1 72.69 130 GLU B CA 1
ATOM 2249 C C . GLU B 1 130 ? -6.266 7.883 -12.391 1 72.69 130 GLU B C 1
ATOM 2251 O O . GLU B 1 130 ? -5.844 8.094 -13.531 1 72.69 130 GLU B O 1
ATOM 2256 N N . VAL B 1 131 ? -6.555 8.852 -11.57 1 75.94 131 VAL B N 1
ATOM 2257 C CA . VAL B 1 131 ? -6.703 10.203 -12.094 1 75.94 131 VAL B CA 1
ATOM 2258 C C . VAL B 1 131 ? -5.613 11.109 -11.516 1 75.94 131 VAL B C 1
ATOM 2260 O O . VAL B 1 131 ? -5.273 10.992 -10.336 1 75.94 131 VAL B O 1
ATOM 2263 N N . ASN B 1 132 ? -4.945 11.898 -12.406 1 86.56 132 ASN B N 1
ATOM 2264 C CA . ASN B 1 132 ? -4.078 12.961 -11.906 1 86.56 132 ASN B CA 1
ATOM 2265 C C . ASN B 1 132 ? -4.875 14.07 -11.227 1 86.56 132 ASN B C 1
ATOM 2267 O O . ASN B 1 132 ? -5.969 14.422 -11.68 1 86.56 132 ASN B O 1
ATOM 2271 N N . PRO B 1 133 ? -4.469 14.664 -10.055 1 93.12 133 PRO B N 1
ATOM 2272 C CA . PRO B 1 133 ? -3.125 14.57 -9.477 1 93.12 133 PRO B CA 1
ATOM 2273 C C . PRO B 1 133 ? -3.006 13.445 -8.453 1 93.12 133 PRO B C 1
ATOM 2275 O O . PRO B 1 133 ? -1.941 13.258 -7.855 1 93.12 133 PRO B O 1
ATOM 2278 N N . VAL B 1 134 ? -4.066 12.742 -8.227 1 90.25 134 VAL B N 1
ATOM 2279 C CA . VAL B 1 134 ? -4.117 11.703 -7.203 1 90.25 134 VAL B CA 1
ATOM 2280 C C . VAL B 1 134 ? -3.08 10.625 -7.508 1 90.25 134 VAL B C 1
ATOM 2282 O O . VAL B 1 134 ? -2.336 10.203 -6.621 1 90.25 134 VAL B O 1
ATOM 2285 N N . SER B 1 135 ? -3.008 10.234 -8.711 1 84.06 135 SER B N 1
ATOM 2286 C CA . SER B 1 135 ? -2.078 9.18 -9.094 1 84.06 135 SER B CA 1
ATOM 2287 C C . SER B 1 135 ? -0.639 9.562 -8.773 1 84.06 135 SER B C 1
ATOM 2289 O O . SER B 1 135 ? 0.134 8.742 -8.273 1 84.06 135 SER B O 1
ATOM 2291 N N . THR B 1 136 ? -0.251 10.812 -9.016 1 88.25 136 THR B N 1
ATOM 2292 C CA . THR B 1 136 ? 1.094 11.297 -8.734 1 88.25 136 THR B CA 1
ATOM 2293 C C . THR B 1 136 ? 1.403 11.188 -7.242 1 88.25 136 THR B C 1
ATOM 2295 O O . THR B 1 136 ? 2.469 10.695 -6.859 1 88.25 136 THR B O 1
ATOM 2298 N N . VAL B 1 137 ? 0.517 11.531 -6.441 1 92.44 137 VAL B N 1
ATOM 2299 C CA . VAL B 1 137 ? 0.703 11.539 -4.996 1 92.44 137 VAL B CA 1
ATOM 2300 C C . VAL B 1 137 ? 0.803 10.102 -4.48 1 92.44 137 VAL B C 1
ATOM 2302 O O . VAL B 1 137 ? 1.715 9.773 -3.719 1 92.44 137 VAL B O 1
ATOM 2305 N N . LEU B 1 138 ? -0.066 9.328 -4.902 1 88.31 138 LEU B N 1
ATOM 2306 C CA . LEU B 1 138 ? -0.106 7.957 -4.398 1 88.31 138 LEU B CA 1
ATOM 2307 C C . LEU B 1 138 ? 1.106 7.164 -4.879 1 88.31 138 LEU B C 1
ATOM 2309 O O . LEU B 1 138 ? 1.624 6.312 -4.156 1 88.31 138 LEU B O 1
ATOM 2313 N N . GLU B 1 139 ? 1.531 7.41 -6.09 1 82.75 139 GLU B N 1
ATOM 2314 C CA . GLU B 1 139 ? 2.75 6.773 -6.574 1 82.75 139 GLU B CA 1
ATOM 2315 C C . GLU B 1 139 ? 3.945 7.125 -5.695 1 82.75 139 GLU B C 1
ATOM 2317 O O . GLU B 1 139 ? 4.781 6.27 -5.402 1 82.75 139 GLU B O 1
ATOM 2322 N N . PHE B 1 140 ? 4.02 8.289 -5.348 1 86.06 140 PHE B N 1
ATOM 2323 C CA . PHE B 1 140 ? 5.078 8.719 -4.441 1 86.06 140 PHE B CA 1
ATOM 2324 C C . PHE B 1 140 ? 4.973 7.992 -3.104 1 86.06 140 PHE B C 1
ATOM 2326 O O . PHE B 1 140 ? 5.965 7.465 -2.596 1 86.06 140 PHE B O 1
ATOM 2333 N N . ALA B 1 141 ? 3.811 7.984 -2.561 1 89.38 141 ALA B N 1
ATOM 2334 C CA . ALA B 1 141 ? 3.582 7.426 -1.229 1 89.38 141 ALA B CA 1
ATOM 2335 C C . ALA B 1 141 ? 3.906 5.938 -1.197 1 89.38 141 ALA B C 1
ATOM 2337 O O . ALA B 1 141 ? 4.414 5.426 -0.195 1 89.38 141 ALA B O 1
ATOM 2338 N N . ARG B 1 142 ? 3.625 5.355 -2.268 1 80.19 142 ARG B N 1
ATOM 2339 C CA . ARG B 1 142 ? 3.781 3.906 -2.309 1 80.19 142 ARG B CA 1
ATOM 2340 C C . ARG B 1 142 ? 5.227 3.518 -2.605 1 80.19 142 ARG B C 1
ATOM 2342 O O . ARG B 1 142 ? 5.648 2.4 -2.307 1 80.19 142 ARG B O 1
ATOM 2349 N N . GLY B 1 143 ? 6.227 4.578 -3.076 1 66.5 143 GLY B N 1
ATOM 2350 C CA . GLY B 1 143 ? 7.66 4.562 -3.309 1 66.5 143 GLY B CA 1
ATOM 2351 C C . GLY B 1 143 ? 8.219 3.166 -3.514 1 66.5 143 GLY B C 1
ATOM 2352 O O . GLY B 1 143 ? 9.18 2.979 -4.262 1 66.5 143 GLY B O 1
ATOM 2353 N N . ALA B 1 144 ? 8.273 2.186 -2.32 1 58.97 144 ALA B N 1
ATOM 2354 C CA . ALA B 1 144 ? 9.297 1.173 -2.09 1 58.97 144 ALA B CA 1
ATOM 2355 C C . ALA B 1 144 ? 9.094 -0.034 -3 1 58.97 144 ALA B C 1
ATOM 2357 O O . ALA B 1 144 ? 7.965 -0.333 -3.4 1 58.97 144 ALA B O 1
ATOM 2358 N N . PRO B 1 145 ? 10.281 -0.417 -3.537 1 64.88 145 PRO B N 1
ATOM 2359 C CA . PRO B 1 145 ? 10.266 -1.655 -4.32 1 64.88 145 PRO B CA 1
ATOM 2360 C C . PRO B 1 145 ? 9.641 -2.822 -3.562 1 64.88 145 PRO B C 1
ATOM 2362 O O . PRO B 1 145 ? 9.688 -2.863 -2.33 1 64.88 145 PRO B O 1
ATOM 2365 N N . ALA B 1 146 ? 8.875 -3.635 -4.18 1 79.31 146 ALA B N 1
ATOM 2366 C CA . ALA B 1 146 ? 8.297 -4.844 -3.596 1 79.31 146 ALA B CA 1
ATOM 2367 C C . ALA B 1 146 ? 9.383 -5.715 -2.965 1 79.31 146 ALA B C 1
ATOM 2369 O O . ALA B 1 146 ? 10.445 -5.918 -3.555 1 79.31 146 ALA B O 1
ATOM 2370 N N . PRO B 1 147 ? 9.242 -6.098 -1.73 1 84.44 147 PRO B N 1
ATOM 2371 C CA . PRO B 1 147 ? 10.242 -6.949 -1.095 1 84.44 147 PRO B CA 1
ATOM 2372 C C . PRO B 1 147 ? 10.375 -8.312 -1.769 1 84.44 147 PRO B C 1
ATOM 2374 O O . PRO B 1 147 ? 9.391 -8.836 -2.305 1 84.44 147 PRO B O 1
ATOM 2377 N N . MET B 1 148 ? 11.562 -8.945 -1.725 1 90.06 148 MET B N 1
ATOM 2378 C CA . MET B 1 148 ? 11.844 -10.258 -2.303 1 90.06 148 MET B CA 1
ATOM 2379 C C . MET B 1 148 ? 11.758 -11.352 -1.243 1 90.06 148 MET B C 1
ATOM 2381 O O . MET B 1 148 ? 12.266 -11.188 -0.133 1 90.06 148 MET B O 1
ATOM 2385 N N . LEU B 1 149 ? 10.977 -12.414 -1.515 1 93.38 149 LEU B N 1
ATOM 2386 C CA . LEU B 1 149 ? 10.922 -13.609 -0.681 1 93.38 149 LEU B CA 1
ATOM 2387 C C . LEU B 1 149 ? 11.453 -14.828 -1.436 1 93.38 149 LEU B C 1
ATOM 2389 O O . LEU B 1 149 ? 10.859 -15.25 -2.434 1 93.38 149 LEU B O 1
ATOM 2393 N N . ASN B 1 150 ? 12.594 -15.305 -1.05 1 92.5 150 ASN B N 1
ATOM 2394 C CA . ASN B 1 150 ? 13.156 -16.5 -1.658 1 92.5 150 ASN B CA 1
ATOM 2395 C C . ASN B 1 150 ? 12.359 -17.75 -1.284 1 92.5 150 ASN B C 1
ATOM 2397 O O . ASN B 1 150 ? 12.297 -18.125 -0.113 1 92.5 150 ASN B O 1
ATOM 2401 N N . ILE B 1 151 ? 11.609 -18.344 -2.32 1 91.19 151 ILE B N 1
ATOM 2402 C CA . ILE B 1 151 ? 10.82 -19.547 -2.082 1 91.19 151 ILE B CA 1
ATOM 2403 C C . ILE B 1 151 ? 11.5 -20.734 -2.744 1 91.19 151 ILE B C 1
ATOM 2405 O O . ILE B 1 151 ? 11.984 -20.641 -3.875 1 91.19 151 ILE B O 1
ATOM 2409 N N . ILE B 1 152 ? 12.047 -21.719 -1.991 1 80.56 152 ILE B N 1
ATOM 2410 C CA . ILE B 1 152 ? 12.812 -22.844 -2.521 1 80.56 152 ILE B CA 1
ATOM 2411 C C . ILE B 1 152 ? 11.953 -24.109 -2.482 1 80.56 152 ILE B C 1
ATOM 2413 O O . ILE B 1 152 ? 11.047 -24.234 -1.651 1 80.56 152 ILE B O 1
#

Organism: Acropora cervicornis (NCBI:txid6130)

Nearest PDB structures (foldseek):
  2wal-assembly1_A-2  TM=8.392E-01  e=2.261E-08  Homo sapiens
  3ffm-assembly1_A-2  TM=8.643E-01  e=1.423E-07  Homo sapiens
  3cg6-assembly1_A  TM=8.336E-01  e=2.406E-07  Mus musculus
  3cg6-assembly1_B-2  TM=8.651E-01  e=9.561E-07  Mus musculus
  8q87-assembly1_Al  TM=8.016E-01  e=5.634E-06  Gallus gallus

InterPro domains:
  IPR004038 Ribosomal protein eL8/eL30/eS12/Gadd45 [PF01248] (31-106)
  IPR024824 Growth arrest and DNA damage-inducible protein GADD45 [PTHR10411] (21-129)
  IPR029064 Ribosomal protein eL30-like superfamily [G3DSA:3.30.1330.30] (1-150)
  IPR029064 Ribosomal protein eL30-like superfamily [SSF55315] (25-111)

Sequence (304 aa):
MTHDQTIENETEEFHGEEMGDMVQRLKVRRALQEVLHQSQLQGNLVLGVHEAANELAVGEDAIRLCLLVENPHADPGIQVHCRLIEAYCWEWAIPVIKVNNSRKLWEMTEHQETLREPLHCVLVKNLVAEVNPVSTVLEFARGAPAPMLNIIMTHDQTIENETEEFHGEEMGDMVQRLKVRRALQEVLHQSQLQGNLVLGVHEAANELAVGEDAIRLCLLVENPHADPGIQVHCRLIEAYCWEWAIPVIKVNNSRKLWEMTEHQETLREPLHCVLVKNLVAEVNPVSTVLEFARGAPAPMLNII

Radius of gyration: 23.81 Å; Cα contacts (8 Å, |Δi|>4): 443; chains: 2; bounding box: 76×62×48 Å

pLDDT: mean 82.0, std 18.55, range [23.53, 97.56]